Protein AF-A0A3B0K4G5-F1 (afdb_monomer_lite)

Secondary structure (DSSP, 8-state):
-----S----HHHHHHHHHHHHT----SGGGGGGSHHHHHHHHHHSTTSS-GGG--SSS-HHHHHHHHHHHHHHHHHTT------HHHHHTT-HHHHHHHHHHHHHHHHHHHHTSPPPPP-SSHHHHHHHHHHHHHH-S-TTS-TTGGGGGGS-PPPPPPPPP-PPP------------HHHHHHHHHHHHHHHHHHHHHHHHHHHHHHHHHHHHHHHHHHHHHHHHHHHHHHHHHHHHHHHHT--

InterPro domains:
  IPR001715 Calponin homology domain [PF00307] (12-108)
  IPR001715 Calponin homology domain [PS50021] (8-109)
  IPR027328 Microtubule-associated protein RP/EB [PTHR10623] (12-108)
  IPR036872 CH domain superfamily [G3DSA:1.10.418.10] (4-118)
  IPR036872 CH domain superfamily [SSF47576] (11-108)

Foldseek 3Di:
DPDPPQDDPDQVLLVLVLCVLQVHDDDALLLCLLLLSLLVLCCSLPPPLDDNVCQDNDDDLVSSVVSVVSNVSSCVVVVNPDDDPSVCSNVSPPVSSSVVSSVSVVSNLVSVVPDDDPPQPPDPVSVVVVVLCCLVVPPDPPPHSCVVSVVRDDDDDDDDDDDDDDDDDDDDDDDDDDDPPVVVVVVVVVVVVVVVCVVCVVVVVVSVVVSVVVVVVVVVVVVVVVVVVVVVVVVVVVVVVVVVVD

pLDDT: mean 70.87, std 22.46, range [28.17, 97.0]

Structure (mmCIF, N/CA/C/O backbone):
data_AF-A0A3B0K4G5-F1
#
_entry.id   AF-A0A3B0K4G5-F1
#
loop_
_atom_site.group_PDB
_atom_site.id
_atom_site.type_symbol
_atom_site.label_atom_id
_atom_site.label_alt_id
_atom_site.label_comp_id
_atom_site.label_asym_id
_atom_site.label_entity_id
_atom_site.label_seq_id
_atom_site.pdbx_PDB_ins_code
_atom_site.Cartn_x
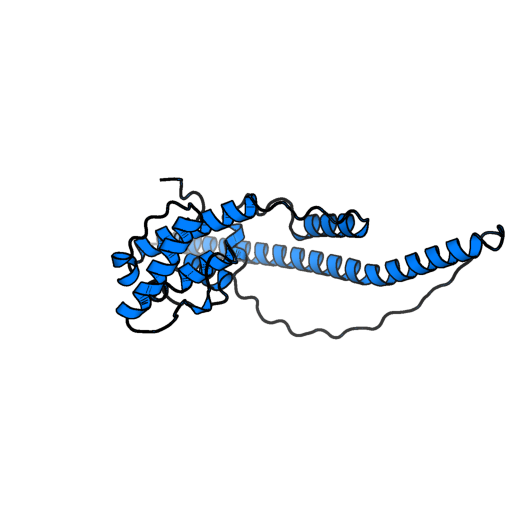_atom_site.Cartn_y
_atom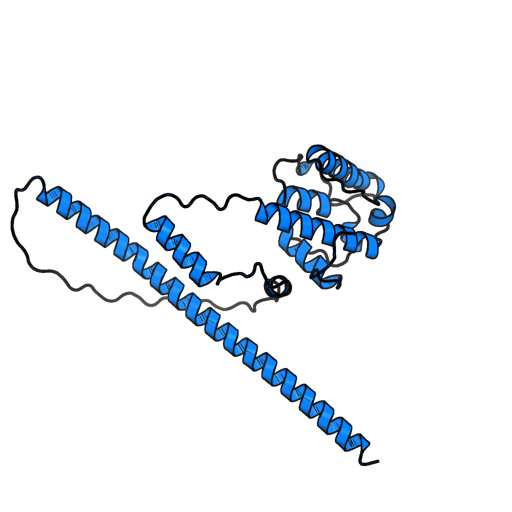_site.Cartn_z
_atom_site.occupancy
_atom_site.B_iso_or_equiv
_atom_site.auth_seq_id
_atom_site.auth_comp_id
_atom_site.auth_asym_id
_atom_site.auth_atom_id
_atom_site.pdbx_PDB_model_num
ATOM 1 N N . MET A 1 1 ? 2.472 22.006 -4.097 1.00 35.19 1 MET A N 1
ATOM 2 C CA . MET A 1 1 ? 2.378 20.577 -3.733 1.00 35.19 1 MET A CA 1
ATOM 3 C C . MET A 1 1 ? 2.088 20.516 -2.243 1.00 35.19 1 MET A C 1
ATOM 5 O O . MET A 1 1 ? 2.900 21.064 -1.504 1.00 35.19 1 MET A O 1
ATOM 9 N N . PRO A 1 2 ? 0.934 19.991 -1.795 1.00 37.16 2 PRO A N 1
ATOM 10 C CA . PRO A 1 2 ? 0.659 19.853 -0.364 1.00 37.16 2 PRO A CA 1
ATOM 11 C C . PRO A 1 2 ? 1.765 19.004 0.291 1.00 37.16 2 PRO A C 1
ATOM 13 O O . PRO A 1 2 ? 2.255 18.046 -0.303 1.00 37.16 2 PRO A O 1
ATOM 16 N N . GLY A 1 3 ? 2.262 19.480 1.434 1.00 39.50 3 GLY A N 1
ATOM 17 C CA . GLY A 1 3 ? 3.598 19.188 1.949 1.00 39.50 3 GLY A CA 1
ATOM 18 C C . GLY A 1 3 ? 3.812 17.764 2.458 1.00 39.50 3 GLY A C 1
ATOM 19 O O . GLY A 1 3 ? 3.041 17.237 3.248 1.00 39.50 3 GLY A O 1
ATOM 20 N N . THR A 1 4 ? 4.951 17.187 2.079 1.00 48.41 4 THR A N 1
ATOM 21 C CA . THR A 1 4 ? 5.467 15.872 2.494 1.00 48.41 4 THR A CA 1
ATOM 22 C C . THR A 1 4 ? 5.995 15.855 3.939 1.00 48.41 4 THR A C 1
ATOM 24 O O . THR A 1 4 ? 7.028 15.237 4.219 1.00 48.41 4 THR A O 1
ATOM 27 N N . HIS A 1 5 ? 5.389 16.604 4.860 1.00 49.31 5 HIS A N 1
ATOM 28 C CA . HIS A 1 5 ? 5.906 16.741 6.221 1.00 49.31 5 HIS A CA 1
ATOM 29 C C . HIS A 1 5 ? 5.541 15.503 7.050 1.00 49.31 5 HIS A C 1
ATOM 31 O O . HIS A 1 5 ? 4.509 15.460 7.703 1.00 49.31 5 HIS A O 1
ATOM 37 N N . GLY A 1 6 ? 6.399 14.480 6.996 1.00 65.19 6 GLY A N 1
ATOM 38 C CA . GLY A 1 6 ? 6.365 13.337 7.917 1.00 65.19 6 GLY A CA 1
ATOM 39 C C . GLY A 1 6 ? 6.435 11.960 7.260 1.00 65.19 6 GLY A C 1
ATOM 40 O O . GLY A 1 6 ? 6.820 11.001 7.926 1.00 65.19 6 GLY A O 1
ATOM 41 N N . HIS A 1 7 ? 6.133 11.840 5.963 1.00 73.88 7 HIS A N 1
ATOM 42 C CA . HIS A 1 7 ? 6.148 10.531 5.304 1.00 73.88 7 HIS A CA 1
ATOM 43 C C . HIS A 1 7 ? 7.566 9.994 5.093 1.00 73.88 7 HIS A C 1
ATOM 45 O O . HIS A 1 7 ? 8.476 10.745 4.717 1.00 73.88 7 HIS A O 1
ATOM 51 N N . PRO A 1 8 ? 7.779 8.679 5.279 1.00 76.12 8 PRO A N 1
ATOM 52 C CA . PRO A 1 8 ? 9.074 8.069 5.039 1.00 76.12 8 PRO A CA 1
ATOM 53 C C . PRO A 1 8 ? 9.467 8.216 3.565 1.00 76.12 8 PRO A C 1
ATOM 55 O O . PRO A 1 8 ? 8.683 7.954 2.656 1.00 76.12 8 PRO A O 1
ATOM 58 N N . LYS A 1 9 ? 10.718 8.615 3.317 1.00 83.75 9 LYS A N 1
ATOM 59 C CA . LYS A 1 9 ? 11.293 8.676 1.960 1.00 83.75 9 LYS A CA 1
ATOM 60 C C . LYS A 1 9 ? 11.973 7.369 1.552 1.00 83.75 9 LYS A C 1
ATOM 62 O O . LYS A 1 9 ? 12.257 7.161 0.379 1.00 83.75 9 LYS A O 1
ATOM 67 N N . ASN A 1 10 ? 12.262 6.492 2.516 1.00 86.94 10 ASN A N 1
ATOM 68 C CA . ASN A 1 10 ? 12.972 5.244 2.268 1.00 86.94 10 ASN A CA 1
ATOM 69 C C . ASN A 1 10 ? 12.044 4.224 1.572 1.00 86.94 10 ASN A C 1
ATOM 71 O O . ASN A 1 10 ? 11.056 3.806 2.186 1.00 86.94 10 ASN A O 1
ATOM 75 N N . PRO A 1 11 ? 12.383 3.742 0.357 1.00 88.00 11 PRO A N 1
ATOM 76 C CA . PRO A 1 11 ? 11.588 2.755 -0.376 1.00 88.00 11 PRO A CA 1
ATOM 77 C C . PRO A 1 11 ? 11.230 1.507 0.433 1.00 88.00 11 PRO A C 1
ATOM 79 O O . PRO A 1 11 ? 10.121 0.995 0.325 1.00 88.00 11 PRO A O 1
ATOM 82 N N . LYS A 1 12 ? 12.142 1.034 1.292 1.00 85.88 12 LYS A N 1
ATOM 83 C CA . LYS A 1 12 ? 11.908 -0.152 2.129 1.00 85.88 12 LYS A CA 1
ATOM 84 C C . LYS A 1 12 ? 10.820 0.086 3.175 1.00 85.88 12 LYS A C 1
ATOM 86 O O . LYS A 1 12 ? 10.033 -0.812 3.449 1.00 85.88 12 LYS A O 1
ATOM 91 N N . GLN A 1 13 ? 10.770 1.284 3.760 1.00 83.06 13 GLN A N 1
ATOM 92 C CA . GLN A 1 13 ? 9.735 1.647 4.734 1.00 83.06 13 GLN A CA 1
ATOM 93 C C . GLN A 1 13 ? 8.373 1.815 4.052 1.00 83.06 13 GLN A C 1
ATOM 95 O O . GLN A 1 13 ? 7.363 1.369 4.586 1.00 83.06 13 GLN A O 1
ATOM 100 N N . LEU A 1 14 ? 8.360 2.382 2.846 1.00 88.50 14 LEU A N 1
ATOM 101 C CA . LEU A 1 14 ? 7.151 2.535 2.038 1.00 88.50 14 LEU A CA 1
ATOM 102 C C . LEU A 1 14 ? 6.578 1.182 1.588 1.00 88.50 14 LEU A C 1
ATOM 104 O O . LEU A 1 14 ? 5.385 0.939 1.744 1.00 88.50 14 LEU A O 1
ATOM 108 N N . LEU A 1 15 ? 7.425 0.258 1.122 1.00 89.06 15 LEU A N 1
ATOM 109 C CA . LEU A 1 15 ? 7.009 -1.115 0.800 1.00 89.06 15 LEU A CA 1
ATOM 110 C C . LEU A 1 15 ? 6.438 -1.845 2.014 1.00 89.06 15 LEU A C 1
ATOM 112 O O . LEU A 1 15 ? 5.444 -2.554 1.900 1.00 89.06 15 LEU A O 1
ATOM 116 N N . LYS A 1 16 ? 7.041 -1.643 3.190 1.00 86.69 16 LYS A N 1
ATOM 117 C CA . LYS A 1 16 ? 6.550 -2.209 4.449 1.00 86.69 16 LYS A CA 1
ATOM 118 C C . LYS A 1 16 ? 5.119 -1.762 4.744 1.00 86.69 16 LYS A C 1
ATOM 120 O O . LYS A 1 16 ? 4.297 -2.594 5.107 1.00 86.69 16 LYS A O 1
ATOM 125 N N . TRP A 1 17 ? 4.821 -0.477 4.543 1.00 87.62 17 TRP A N 1
ATOM 126 C CA . TRP A 1 17 ? 3.470 0.057 4.709 1.00 87.62 17 TRP A CA 1
ATOM 127 C C . TRP A 1 17 ? 2.474 -0.589 3.737 1.00 87.62 17 TRP A C 1
ATOM 129 O O . TRP A 1 17 ? 1.421 -1.047 4.174 1.00 87.62 17 TRP A O 1
ATOM 139 N N . ILE A 1 18 ? 2.827 -0.716 2.451 1.00 90.00 18 ILE A N 1
ATOM 140 C CA . ILE A 1 18 ? 1.974 -1.404 1.464 1.00 90.00 18 ILE A CA 1
ATOM 141 C C . ILE A 1 18 ? 1.712 -2.851 1.886 1.00 90.00 18 ILE A C 1
ATOM 143 O O . ILE A 1 18 ? 0.564 -3.286 1.908 1.00 90.00 18 ILE A O 1
ATOM 147 N N . ASN A 1 19 ? 2.768 -3.582 2.246 1.00 86.94 19 ASN A N 1
ATOM 148 C CA . ASN A 1 19 ? 2.677 -4.989 2.625 1.00 86.94 19 ASN A CA 1
ATOM 149 C C . ASN A 1 19 ? 1.781 -5.220 3.835 1.00 86.94 19 ASN A C 1
ATOM 151 O O . ASN A 1 19 ? 1.065 -6.213 3.893 1.00 86.94 19 ASN A O 1
ATOM 155 N N . VAL A 1 20 ? 1.771 -4.285 4.777 1.00 84.06 20 VAL A N 1
ATOM 156 C CA . VAL A 1 20 ? 0.860 -4.337 5.919 1.00 84.06 20 VAL A CA 1
ATOM 157 C C . VAL A 1 20 ? -0.564 -4.057 5.474 1.00 84.06 20 VAL A C 1
ATOM 159 O O . VAL A 1 20 ? -1.461 -4.817 5.822 1.00 84.06 20 VAL A O 1
ATOM 162 N N . MET A 1 21 ? -0.774 -2.976 4.721 1.00 84.12 21 MET A N 1
ATOM 163 C CA . MET A 1 21 ? -2.108 -2.559 4.287 1.00 84.12 21 MET A CA 1
ATOM 164 C C . MET A 1 21 ? -2.805 -3.622 3.436 1.00 84.12 21 MET A C 1
ATOM 166 O O . MET A 1 21 ? -4.026 -3.740 3.490 1.00 84.12 21 MET A O 1
ATOM 170 N N . LEU A 1 22 ? -2.036 -4.375 2.648 1.00 83.81 22 LEU A N 1
ATOM 171 C CA . LEU A 1 22 ? -2.548 -5.369 1.707 1.00 83.81 22 LEU A CA 1
ATOM 172 C C . LEU A 1 22 ? -2.337 -6.819 2.148 1.00 83.81 22 LEU A C 1
ATOM 174 O O . LEU A 1 22 ? -2.743 -7.719 1.418 1.00 83.81 22 LEU A O 1
ATOM 178 N N . HIS A 1 23 ? -1.695 -7.055 3.295 1.00 83.25 23 HIS A N 1
ATOM 179 C CA . HIS A 1 23 ? -1.240 -8.386 3.715 1.00 83.25 23 HIS A CA 1
ATOM 180 C C . HIS A 1 23 ? -0.430 -9.114 2.619 1.00 83.25 23 HIS A C 1
ATOM 182 O O . HIS A 1 23 ? -0.648 -10.292 2.344 1.00 83.25 23 HIS A O 1
ATOM 188 N N . SER A 1 24 ? 0.499 -8.396 1.982 1.00 84.31 24 SER A N 1
ATOM 189 C CA . SER A 1 24 ? 1.323 -8.871 0.860 1.00 84.31 24 SER A CA 1
ATOM 190 C C . SER A 1 24 ? 2.815 -8.943 1.211 1.00 84.31 24 SER A C 1
ATOM 192 O O . SER A 1 24 ? 3.235 -8.534 2.294 1.00 84.31 24 SER A O 1
ATOM 194 N N . ASP A 1 25 ? 3.637 -9.440 0.283 1.00 88.75 25 ASP A N 1
ATOM 195 C CA . ASP A 1 25 ? 5.078 -9.653 0.460 1.00 88.75 25 ASP A CA 1
ATOM 196 C C . ASP A 1 25 ? 5.947 -9.024 -0.648 1.00 88.75 25 ASP A C 1
ATOM 198 O O . ASP A 1 25 ? 7.002 -9.557 -0.996 1.00 88.75 25 ASP A O 1
ATOM 202 N N . TYR A 1 26 ? 5.553 -7.850 -1.159 1.00 89.56 26 TYR A N 1
ATOM 203 C CA . TYR A 1 26 ? 6.323 -7.111 -2.161 1.00 89.56 26 TYR A CA 1
ATOM 204 C C . TYR A 1 26 ? 7.746 -6.827 -1.675 1.00 89.56 26 TYR A C 1
ATOM 206 O O . TYR A 1 26 ? 7.948 -6.276 -0.584 1.00 89.56 26 TYR A O 1
ATOM 214 N N . ARG A 1 27 ? 8.741 -7.175 -2.491 1.00 91.69 27 ARG A N 1
ATOM 215 C CA . ARG A 1 27 ? 10.166 -7.063 -2.131 1.00 91.69 27 ARG A CA 1
ATOM 216 C C . ARG A 1 27 ? 10.822 -5.832 -2.734 1.00 91.69 27 ARG A C 1
ATOM 218 O O . ARG A 1 27 ? 11.826 -5.349 -2.206 1.00 91.69 27 ARG A O 1
ATOM 225 N N . SER A 1 28 ? 10.255 -5.308 -3.814 1.00 92.56 28 SER A N 1
ATOM 226 C CA . SER A 1 28 ? 10.817 -4.197 -4.571 1.00 92.56 28 SER A CA 1
ATOM 227 C C . SER A 1 28 ? 9.733 -3.277 -5.145 1.00 92.56 28 SER A C 1
ATOM 229 O O . SER A 1 28 ? 8.604 -3.691 -5.390 1.00 92.56 28 SER A O 1
ATOM 231 N N . MET A 1 29 ? 10.073 -2.001 -5.372 1.00 92.25 29 MET A N 1
ATOM 232 C CA . MET A 1 29 ? 9.139 -1.026 -5.959 1.00 92.25 29 MET A CA 1
ATOM 233 C C . MET A 1 29 ? 8.636 -1.424 -7.359 1.00 92.25 29 MET A C 1
ATOM 235 O O . MET A 1 29 ? 7.447 -1.236 -7.619 1.00 92.25 29 MET A O 1
ATOM 239 N N . PRO A 1 30 ? 9.466 -2.002 -8.256 1.00 91.38 30 PRO A N 1
ATOM 240 C CA . PRO A 1 30 ? 9.005 -2.435 -9.573 1.00 91.38 30 PRO A CA 1
ATOM 241 C C . PRO A 1 30 ? 7.895 -3.492 -9.548 1.00 91.38 30 PRO A C 1
ATOM 243 O O . PRO A 1 30 ? 7.119 -3.556 -10.497 1.00 91.38 30 PRO A O 1
ATOM 246 N N . GLU A 1 31 ? 7.743 -4.278 -8.477 1.00 92.00 31 GLU A N 1
ATOM 247 C CA . GLU A 1 31 ? 6.636 -5.245 -8.351 1.00 92.00 31 GLU A CA 1
ATOM 248 C C . GLU A 1 31 ? 5.256 -4.562 -8.295 1.00 92.00 31 GLU A C 1
ATOM 250 O O . GLU A 1 31 ? 4.239 -5.163 -8.634 1.00 92.00 31 GLU A O 1
ATOM 255 N N . LEU A 1 32 ? 5.212 -3.270 -7.957 1.00 94.75 32 LEU A N 1
ATOM 256 C CA . LEU A 1 32 ? 3.988 -2.465 -7.921 1.00 94.75 32 LEU A CA 1
ATOM 257 C C . LEU A 1 32 ? 3.584 -1.915 -9.307 1.00 94.75 32 LEU A C 1
ATOM 259 O O . LEU A 1 32 ? 2.525 -1.291 -9.449 1.00 94.75 32 LEU A O 1
ATOM 263 N N . SER A 1 33 ? 4.403 -2.143 -10.342 1.00 94.56 33 SER A N 1
ATOM 264 C CA . SER A 1 33 ? 4.189 -1.656 -11.719 1.00 94.56 33 SER A CA 1
ATOM 265 C C . SER A 1 33 ? 2.978 -2.280 -12.426 1.00 94.56 33 SER A C 1
ATOM 267 O O . SER A 1 33 ? 2.499 -1.755 -13.431 1.00 94.56 33 SER A O 1
ATOM 269 N N . GLY A 1 34 ? 2.455 -3.395 -11.904 1.00 93.56 34 GLY A N 1
ATOM 270 C CA . GLY A 1 34 ? 1.304 -4.100 -12.470 1.00 93.56 34 GLY A CA 1
ATOM 271 C C . GLY A 1 34 ? -0.052 -3.453 -12.176 1.00 93.56 34 GLY A C 1
ATOM 272 O O . GLY A 1 34 ? -1.066 -3.874 -12.724 1.00 93.56 34 GLY A O 1
ATOM 273 N N . GLY A 1 35 ? -0.121 -2.447 -11.303 1.00 95.25 35 GLY A N 1
ATOM 274 C CA . GLY A 1 35 ? -1.364 -1.721 -11.025 1.00 95.25 35 GLY A CA 1
ATOM 275 C C . GLY A 1 35 ? -2.314 -2.367 -10.005 1.00 95.25 35 GLY A C 1
ATOM 276 O O . GLY A 1 35 ? -3.196 -1.686 -9.478 1.00 95.25 35 GLY A O 1
ATOM 277 N N . ALA A 1 36 ? -2.140 -3.656 -9.701 1.00 95.88 36 ALA A N 1
ATOM 278 C CA . ALA A 1 36 ? -3.034 -4.411 -8.822 1.00 95.88 36 ALA A CA 1
ATOM 279 C C . ALA A 1 36 ? -3.004 -3.910 -7.369 1.00 95.88 36 ALA A C 1
ATOM 281 O O . ALA A 1 36 ? -4.057 -3.686 -6.770 1.00 95.88 36 ALA A O 1
ATOM 282 N N . ALA A 1 37 ? -1.803 -3.654 -6.836 1.00 96.00 37 ALA A N 1
ATOM 283 C CA . ALA A 1 37 ? -1.605 -3.123 -5.487 1.00 96.00 37 ALA A CA 1
ATOM 284 C C . ALA A 1 37 ? -2.372 -1.807 -5.269 1.00 96.00 37 ALA A C 1
ATOM 286 O O . ALA A 1 37 ? -3.058 -1.647 -4.265 1.00 96.00 37 ALA A O 1
ATOM 287 N N . TRP A 1 38 ? -2.333 -0.896 -6.247 1.00 97.00 38 TRP A N 1
ATOM 288 C CA . TRP A 1 38 ? -3.022 0.397 -6.169 1.00 97.00 38 TRP A CA 1
ATOM 289 C C . TRP A 1 38 ? -4.541 0.252 -6.163 1.00 97.00 38 TRP A C 1
ATOM 291 O O . TRP A 1 38 ? -5.224 0.959 -5.425 1.00 97.00 38 TRP A O 1
ATOM 301 N N . CYS A 1 39 ? -5.078 -0.683 -6.953 1.00 96.06 39 CYS A N 1
ATOM 302 C CA . CYS A 1 39 ? -6.506 -0.987 -6.924 1.00 96.06 39 CYS A CA 1
ATOM 303 C C . CYS A 1 39 ? -6.904 -1.478 -5.528 1.00 96.06 39 CYS A C 1
ATOM 305 O O . CYS A 1 39 ? -7.823 -0.931 -4.923 1.00 96.06 39 CYS A O 1
ATOM 307 N N . ARG A 1 40 ? -6.182 -2.460 -4.978 1.00 93.88 40 ARG A N 1
ATOM 308 C CA . ARG A 1 40 ? -6.483 -2.992 -3.643 1.00 93.88 40 ARG A CA 1
ATOM 309 C C . ARG A 1 40 ? -6.343 -1.943 -2.548 1.00 93.88 40 ARG A C 1
ATOM 311 O O . ARG A 1 40 ? -7.229 -1.862 -1.710 1.00 93.88 40 ARG A O 1
ATOM 318 N N . LEU A 1 41 ? -5.317 -1.090 -2.601 1.00 94.50 41 LEU A N 1
ATOM 319 C CA . LEU A 1 41 ? -5.173 0.029 -1.665 1.00 94.50 41 LEU A CA 1
ATOM 320 C C . LEU A 1 41 ? -6.392 0.948 -1.720 1.00 94.50 41 LEU A C 1
ATOM 322 O O . LEU A 1 41 ? -6.960 1.271 -0.679 1.00 94.50 41 LEU A O 1
ATOM 326 N N . LEU A 1 42 ? -6.845 1.313 -2.924 1.00 94.44 42 LEU A N 1
ATOM 327 C CA . LEU A 1 42 ? -8.049 2.123 -3.067 1.00 94.44 42 LEU A CA 1
ATOM 328 C C . LEU A 1 42 ? -9.283 1.413 -2.497 1.00 94.44 42 LEU A C 1
ATOM 330 O O . LEU A 1 42 ? -10.090 2.062 -1.845 1.00 94.44 42 LEU A O 1
ATOM 334 N N . HIS A 1 43 ? -9.417 0.100 -2.695 1.00 91.88 43 HIS A N 1
ATOM 335 C CA . HIS A 1 43 ? -10.511 -0.684 -2.119 1.00 91.88 43 HIS A CA 1
ATOM 336 C C . HIS A 1 43 ? -10.450 -0.748 -0.581 1.00 91.88 43 HIS A C 1
ATOM 338 O O . HIS A 1 43 ? -11.482 -0.623 0.072 1.00 91.88 43 HIS A O 1
ATOM 344 N N . CYS A 1 44 ? -9.259 -0.874 0.012 1.00 87.50 44 CYS A N 1
ATOM 345 C CA . CYS A 1 44 ? -9.072 -0.838 1.466 1.00 87.50 44 CYS A CA 1
ATOM 346 C C . CYS A 1 44 ? -9.478 0.517 2.070 1.00 87.50 44 CYS A C 1
ATOM 348 O O . CYS A 1 44 ? -10.024 0.565 3.172 1.00 87.50 44 CYS A O 1
ATOM 350 N N . ILE A 1 45 ? -9.216 1.621 1.362 1.00 88.69 45 ILE A N 1
ATOM 351 C CA . ILE A 1 45 ? -9.561 2.976 1.820 1.00 88.69 45 ILE A CA 1
ATOM 352 C C . ILE A 1 45 ? -11.044 3.291 1.542 1.00 88.69 45 ILE A C 1
ATOM 354 O O . ILE A 1 45 ? -11.745 3.839 2.396 1.00 88.69 45 ILE A O 1
ATOM 358 N N . HIS A 1 46 ? -11.533 2.912 0.361 1.00 88.44 46 HIS A N 1
ATOM 359 C CA . HIS A 1 46 ? -12.895 3.119 -0.125 1.00 88.44 46 HIS A CA 1
ATOM 360 C C . HIS A 1 46 ? -13.511 1.778 -0.566 1.00 88.44 46 HIS A C 1
ATOM 362 O O . HIS A 1 46 ? -13.492 1.444 -1.762 1.00 88.44 46 HIS A O 1
ATOM 368 N N . PRO A 1 47 ? -14.078 1.002 0.377 1.00 87.75 47 PRO A N 1
ATOM 369 C CA . PRO A 1 47 ? -14.734 -0.258 0.043 1.00 87.75 47 PRO A CA 1
ATOM 370 C C . PRO A 1 47 ? -15.915 -0.021 -0.908 1.00 87.75 47 PRO A C 1
ATOM 372 O O . PRO A 1 47 ? -16.479 1.071 -0.963 1.00 87.75 47 PRO A O 1
ATOM 375 N N . ASN A 1 48 ? -16.285 -1.051 -1.671 1.00 84.00 48 ASN A N 1
ATOM 376 C CA . ASN A 1 48 ? -17.405 -1.045 -2.630 1.00 84.00 48 ASN A CA 1
ATOM 377 C C . ASN A 1 48 ? -17.267 -0.081 -3.829 1.00 84.00 48 ASN A C 1
ATOM 379 O O . ASN A 1 48 ? -18.232 0.157 -4.554 1.00 84.00 48 ASN A O 1
ATOM 383 N N . THR A 1 49 ? -16.067 0.444 -4.102 1.00 84.94 49 THR A N 1
ATOM 384 C CA . THR A 1 49 ? -15.859 1.361 -5.239 1.00 84.94 49 THR A CA 1
ATOM 385 C C . THR A 1 49 ? -15.887 0.646 -6.600 1.00 84.94 49 THR A C 1
ATOM 387 O O . THR A 1 49 ? -16.374 1.194 -7.588 1.00 84.94 49 THR A O 1
ATOM 390 N N . PHE A 1 50 ? -15.378 -0.581 -6.693 1.00 90.19 50 PHE A N 1
ATOM 391 C CA . PHE A 1 50 ? -15.328 -1.377 -7.927 1.00 90.19 50 PHE A CA 1
ATOM 392 C C . PHE A 1 50 ? -15.252 -2.876 -7.590 1.00 90.19 50 PHE A C 1
ATOM 394 O O . PHE A 1 50 ? -14.949 -3.230 -6.450 1.00 90.19 50 PHE A O 1
ATOM 401 N N . ASN A 1 51 ? -15.498 -3.753 -8.574 1.00 89.81 51 ASN A N 1
ATOM 402 C CA . ASN A 1 51 ? -15.335 -5.198 -8.385 1.00 89.81 51 ASN A CA 1
ATOM 403 C C . ASN A 1 51 ? -13.840 -5.569 -8.331 1.00 89.81 51 ASN A C 1
ATOM 405 O O . ASN A 1 51 ? -13.139 -5.484 -9.345 1.00 89.81 51 ASN A O 1
ATOM 409 N N . VAL A 1 52 ? -13.366 -5.996 -7.159 1.00 87.88 52 VAL A N 1
ATOM 410 C CA . VAL A 1 52 ? -11.967 -6.379 -6.907 1.00 87.88 52 VAL A CA 1
ATOM 411 C C . VAL A 1 52 ? -11.538 -7.586 -7.740 1.00 87.88 52 VAL A C 1
ATOM 413 O O . VAL A 1 52 ? -10.390 -7.638 -8.167 1.00 87.88 52 VAL A O 1
ATOM 416 N N . GLU A 1 53 ? -12.455 -8.494 -8.074 1.00 88.75 53 GLU A N 1
ATOM 417 C CA . GLU A 1 53 ? -12.177 -9.683 -8.896 1.00 88.75 53 GLU A CA 1
ATOM 418 C C . GLU A 1 53 ? -11.754 -9.328 -10.329 1.00 88.75 53 GLU A C 1
ATOM 420 O O . GLU A 1 53 ? -11.132 -10.121 -11.032 1.00 88.75 53 GLU A O 1
ATOM 425 N N . SER A 1 54 ? -12.067 -8.109 -10.782 1.00 89.69 54 SER A N 1
ATOM 426 C CA . SER A 1 54 ? -11.657 -7.630 -12.104 1.00 89.69 54 SER A CA 1
ATOM 427 C C . SER A 1 54 ? -10.177 -7.224 -12.186 1.00 89.69 54 SER A C 1
ATOM 429 O O . SER A 1 54 ? -9.679 -6.974 -13.291 1.00 89.69 54 SER A O 1
ATOM 431 N N . VAL A 1 55 ? -9.483 -7.158 -11.043 1.00 94.06 55 VAL A N 1
ATOM 432 C CA . VAL A 1 55 ? -8.062 -6.810 -10.918 1.00 94.06 55 VAL A CA 1
ATOM 433 C C . VAL A 1 55 ? -7.202 -8.056 -11.125 1.00 94.06 55 VAL A C 1
ATOM 435 O O . VAL A 1 55 ? -7.474 -9.108 -10.558 1.00 94.06 55 VAL A O 1
ATOM 438 N N . ARG A 1 56 ? -6.138 -7.939 -11.926 1.00 92.75 56 ARG A N 1
ATOM 439 C CA . ARG A 1 56 ? -5.225 -9.057 -12.227 1.00 92.75 56 ARG A CA 1
ATOM 440 C C . ARG A 1 56 ? -3.858 -8.856 -11.589 1.00 92.75 56 ARG A C 1
ATOM 442 O O . ARG A 1 56 ? -3.253 -7.812 -11.803 1.00 92.75 56 ARG A O 1
ATOM 449 N N . ASP A 1 57 ? -3.346 -9.866 -10.894 1.00 87.19 57 ASP A N 1
ATOM 450 C CA . ASP A 1 57 ? -2.017 -9.818 -10.262 1.00 87.19 57 ASP A CA 1
ATOM 451 C C . ASP A 1 57 ? -0.863 -10.055 -11.221 1.00 87.19 57 ASP A C 1
ATOM 453 O O . ASP A 1 57 ? 0.157 -9.376 -11.156 1.00 87.19 57 ASP A O 1
ATOM 457 N N . ALA A 1 58 ? -1.034 -11.022 -12.116 1.00 88.06 58 ALA A N 1
ATOM 458 C CA . ALA A 1 58 ? 0.015 -11.487 -13.000 1.00 88.06 58 ALA A CA 1
ATOM 459 C C . ALA A 1 58 ? -0.461 -11.497 -14.452 1.00 88.06 58 ALA A C 1
ATOM 461 O O . ALA A 1 58 ? -1.633 -11.734 -14.762 1.00 88.06 58 ALA A O 1
ATOM 462 N N . GLY A 1 59 ? 0.474 -11.233 -15.357 1.00 88.94 59 GLY A N 1
ATOM 463 C CA . GLY A 1 59 ? 0.253 -11.281 -16.792 1.00 88.94 59 GLY A CA 1
ATOM 464 C C . GLY A 1 59 ? 1.177 -10.335 -17.555 1.00 88.94 59 GLY A C 1
ATOM 465 O O . GLY A 1 59 ? 1.930 -9.574 -16.950 1.00 88.94 59 GLY A O 1
ATOM 466 N N . PRO A 1 60 ? 1.111 -10.349 -18.896 1.00 87.62 60 PRO A N 1
ATOM 467 C CA . PRO A 1 60 ? 1.874 -9.429 -19.726 1.00 87.62 60 PRO A CA 1
ATOM 468 C C . PRO A 1 60 ? 1.527 -7.961 -19.417 1.00 87.62 60 PRO A C 1
ATOM 470 O O . PRO A 1 60 ? 0.352 -7.668 -19.160 1.00 87.62 60 PRO A O 1
ATOM 473 N N . PRO A 1 61 ? 2.478 -7.015 -19.539 1.00 85.75 61 PRO A N 1
ATOM 474 C CA . PRO A 1 61 ? 2.250 -5.594 -19.245 1.00 85.75 61 PRO A CA 1
ATOM 475 C C . PRO A 1 61 ? 1.027 -4.991 -19.954 1.00 85.75 61 PRO A C 1
ATOM 477 O O . PRO A 1 61 ? 0.281 -4.207 -19.365 1.00 85.75 61 PRO A O 1
ATOM 480 N N . ALA A 1 62 ? 0.761 -5.416 -21.195 1.00 85.69 62 ALA A N 1
ATOM 481 C CA . ALA A 1 62 ? -0.412 -5.001 -21.962 1.00 85.69 62 ALA A CA 1
ATOM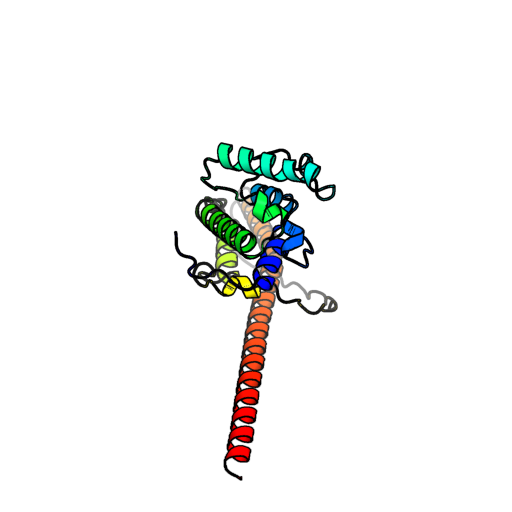 482 C C . ALA A 1 62 ? -1.740 -5.387 -21.284 1.00 85.69 62 ALA A C 1
ATOM 484 O O . ALA A 1 62 ? -2.684 -4.599 -21.281 1.00 85.69 62 ALA A O 1
ATOM 485 N N . LYS A 1 63 ? -1.809 -6.572 -20.657 1.00 88.31 63 LYS A N 1
ATOM 486 C CA . LYS A 1 63 ? -2.995 -7.027 -19.914 1.00 88.31 63 LYS A CA 1
ATOM 487 C C . LYS A 1 63 ? -3.106 -6.342 -18.550 1.00 88.31 63 LYS A C 1
ATOM 489 O O . LYS A 1 63 ? -4.215 -6.028 -18.125 1.00 88.31 63 LYS A O 1
ATOM 494 N N . LEU A 1 64 ? -1.977 -6.073 -17.892 1.00 92.44 64 LEU A N 1
ATOM 495 C CA . LEU A 1 64 ? -1.937 -5.388 -16.594 1.00 92.44 64 LEU A CA 1
ATOM 496 C C . LEU A 1 64 ? -2.306 -3.901 -16.690 1.00 92.44 64 LEU A C 1
ATOM 498 O O . LEU A 1 64 ? -2.809 -3.332 -15.723 1.00 92.44 64 LEU A O 1
ATOM 502 N N . ARG A 1 65 ? -2.172 -3.278 -17.872 1.00 93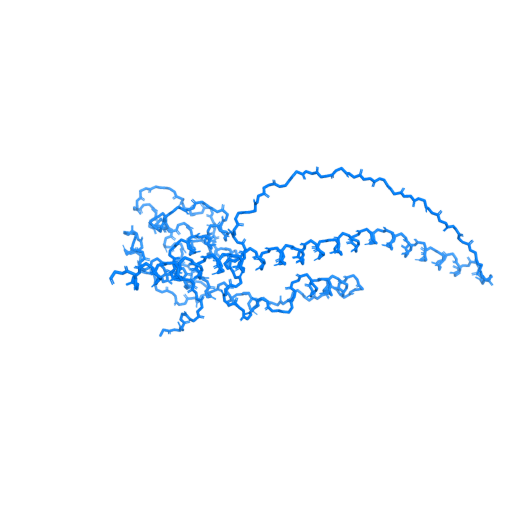.38 65 ARG A N 1
ATOM 503 C CA . ARG A 1 65 ? -2.634 -1.900 -18.126 1.00 93.38 65 ARG A CA 1
ATOM 504 C C . ARG A 1 65 ? -4.093 -1.675 -17.712 1.00 93.38 65 ARG A C 1
ATOM 506 O O . ARG A 1 65 ? -4.408 -0.623 -17.161 1.00 93.38 65 ARG A O 1
ATOM 513 N N . ARG A 1 66 ? -4.948 -2.691 -17.872 1.00 95.31 66 ARG A N 1
ATOM 514 C CA . ARG A 1 66 ? -6.362 -2.657 -17.465 1.00 95.31 66 ARG A CA 1
ATOM 515 C C . ARG A 1 66 ? -6.554 -2.318 -15.981 1.00 95.31 66 ARG A C 1
ATOM 517 O O . ARG A 1 66 ? -7.550 -1.684 -15.640 1.00 95.31 66 ARG A O 1
ATOM 524 N N . ASN A 1 67 ? -5.621 -2.694 -15.103 1.00 96.75 67 ASN A N 1
ATOM 525 C CA . ASN A 1 67 ? -5.695 -2.345 -13.681 1.00 96.75 67 ASN A CA 1
ATOM 526 C C . ASN A 1 67 ? -5.647 -0.821 -13.481 1.00 96.75 67 ASN A C 1
ATOM 528 O O . ASN A 1 67 ? -6.419 -0.273 -12.699 1.00 96.75 67 ASN A O 1
ATOM 532 N N . TYR A 1 68 ? -4.817 -0.108 -14.248 1.00 96.88 68 TYR A N 1
ATOM 533 C CA . TYR A 1 68 ? -4.764 1.355 -14.198 1.00 96.88 68 TYR A CA 1
ATOM 534 C C . TYR A 1 68 ? -6.046 2.011 -14.729 1.00 96.88 68 TYR A C 1
ATOM 536 O O . TYR A 1 68 ? -6.460 3.044 -14.201 1.00 96.88 68 TYR A O 1
ATOM 544 N N . ASP A 1 69 ? -6.721 1.401 -15.707 1.00 95.75 69 ASP A N 1
ATOM 545 C CA . ASP A 1 69 ? -8.016 1.886 -16.205 1.00 95.75 69 ASP A CA 1
ATOM 546 C C . ASP A 1 69 ? -9.145 1.676 -15.184 1.00 95.75 69 ASP A C 1
ATOM 548 O O . ASP A 1 69 ? -10.052 2.506 -15.062 1.00 95.75 69 ASP A O 1
ATOM 552 N N . ILE A 1 70 ? -9.110 0.570 -14.433 1.00 96.06 70 ILE A N 1
ATOM 553 C CA . ILE A 1 70 ? -10.009 0.338 -13.292 1.00 96.06 70 ILE A CA 1
ATOM 554 C C . ILE A 1 70 ? -9.762 1.408 -12.226 1.00 96.06 70 ILE A C 1
ATOM 556 O O . ILE A 1 70 ? -10.705 2.089 -11.819 1.00 96.06 70 ILE A O 1
ATOM 560 N N . LEU A 1 71 ? -8.499 1.616 -11.843 1.00 96.81 71 LEU A N 1
ATOM 561 C CA . LEU A 1 71 ? -8.113 2.599 -10.836 1.00 96.81 71 LEU A CA 1
ATOM 562 C C . LEU A 1 71 ? -8.539 4.022 -11.222 1.00 96.81 71 LEU A C 1
ATOM 564 O O . LEU A 1 71 ? -9.166 4.712 -10.425 1.00 96.81 71 LEU A O 1
ATOM 568 N N . ARG A 1 72 ? -8.266 4.455 -12.460 1.00 96.38 72 ARG A N 1
ATOM 569 C CA . ARG A 1 72 ? -8.637 5.793 -12.949 1.00 96.38 72 ARG A CA 1
ATOM 570 C C . ARG A 1 72 ? -10.152 6.012 -12.914 1.00 96.38 72 ARG A C 1
ATOM 572 O O . ARG A 1 72 ? -10.607 7.070 -12.486 1.00 96.38 72 ARG A O 1
ATOM 579 N N . ARG A 1 73 ? -10.944 5.017 -13.332 1.00 95.75 73 ARG A N 1
ATOM 580 C CA . ARG A 1 73 ? -12.415 5.094 -13.265 1.00 95.75 73 ARG A CA 1
ATOM 581 C C . ARG A 1 73 ? -12.919 5.152 -11.826 1.00 95.75 73 ARG A C 1
ATOM 583 O O . ARG A 1 73 ? -13.836 5.919 -11.547 1.00 95.75 73 ARG A O 1
ATOM 590 N N . ALA A 1 74 ? -12.320 4.375 -10.927 1.00 95.56 74 ALA A N 1
ATOM 591 C CA . ALA A 1 74 ? -12.656 4.385 -9.508 1.00 95.56 74 ALA A CA 1
ATOM 592 C C . ALA A 1 74 ? -12.357 5.751 -8.863 1.00 95.56 74 ALA A C 1
ATOM 594 O O . ALA A 1 74 ? -13.238 6.329 -8.235 1.00 95.56 74 ALA A O 1
ATOM 595 N N . LEU A 1 75 ? -11.170 6.316 -9.105 1.00 94.75 75 LEU A N 1
ATOM 596 C CA . LEU A 1 75 ? -10.789 7.651 -8.625 1.00 94.75 75 LEU A CA 1
ATOM 597 C C . LEU A 1 75 ? -11.729 8.741 -9.154 1.00 94.75 75 LEU A C 1
ATOM 599 O O . LEU A 1 75 ? -12.197 9.570 -8.379 1.00 94.75 75 LEU A O 1
ATOM 603 N N . LYS A 1 76 ? -12.084 8.691 -10.448 1.00 94.94 76 LYS A N 1
ATOM 604 C CA . LYS A 1 76 ? -13.042 9.630 -11.053 1.00 94.94 76 LYS A CA 1
ATOM 605 C C . LYS A 1 76 ? -14.422 9.547 -10.395 1.00 94.94 76 LYS A C 1
ATOM 607 O O . LYS A 1 76 ? -15.015 10.580 -10.115 1.00 94.94 76 LYS A O 1
ATOM 612 N N . ARG A 1 77 ? -14.929 8.336 -10.129 1.00 93.81 77 ARG A N 1
ATOM 613 C CA . ARG A 1 77 ? -16.218 8.131 -9.439 1.00 93.81 77 ARG A CA 1
ATOM 614 C C . ARG A 1 77 ? -16.218 8.672 -8.012 1.00 93.81 77 ARG A C 1
ATOM 616 O O . ARG A 1 77 ? -17.253 9.130 -7.552 1.00 93.81 77 ARG A O 1
ATOM 623 N N . LEU A 1 78 ? -15.074 8.615 -7.335 1.00 92.56 78 LEU A N 1
ATOM 624 C CA . LEU A 1 78 ? -14.896 9.153 -5.986 1.00 92.56 78 LEU A CA 1
ATOM 625 C C . LEU A 1 78 ? -14.605 10.664 -5.968 1.00 92.56 78 LEU A C 1
ATOM 627 O O . LEU A 1 78 ? -14.471 11.231 -4.889 1.00 92.56 78 LEU A O 1
ATOM 631 N N . GLY A 1 79 ? -14.472 11.312 -7.131 1.00 93.00 79 GLY A N 1
ATOM 632 C CA . GLY A 1 79 ? -14.102 12.726 -7.216 1.00 93.00 79 GLY A CA 1
ATOM 633 C C . GLY A 1 79 ? -12.677 13.020 -6.733 1.00 93.00 79 GLY A C 1
ATOM 634 O O . GLY A 1 79 ? -12.393 14.147 -6.344 1.00 93.00 79 GLY A O 1
ATOM 635 N N . ILE A 1 80 ? -11.782 12.025 -6.738 1.00 93.25 80 ILE A N 1
ATOM 636 C CA . ILE A 1 80 ? -10.398 12.170 -6.272 1.00 93.25 80 ILE A CA 1
ATOM 637 C C . ILE A 1 80 ? -9.525 12.668 -7.440 1.00 93.25 80 ILE A C 1
ATOM 639 O O . ILE A 1 80 ? -9.335 11.921 -8.409 1.00 93.25 80 ILE A O 1
ATOM 643 N N . PRO A 1 81 ? -8.965 13.893 -7.378 1.00 89.19 81 PRO A N 1
ATOM 644 C CA . PRO A 1 81 ? -8.197 14.484 -8.471 1.00 89.19 81 PRO A CA 1
ATOM 645 C C . PRO A 1 81 ? -6.750 13.965 -8.467 1.00 89.19 81 PRO A C 1
ATOM 647 O O . PRO A 1 81 ? -5.821 14.668 -8.081 1.00 89.19 81 PRO A O 1
ATOM 650 N N . LEU A 1 82 ? -6.557 12.710 -8.881 1.00 92.38 82 LEU A N 1
ATOM 651 C CA . LEU A 1 82 ? -5.234 12.101 -9.033 1.00 92.38 82 LEU A CA 1
ATOM 652 C C . LEU A 1 82 ? -4.899 11.860 -10.507 1.00 92.38 82 LEU A C 1
ATOM 654 O O . LEU A 1 82 ? -5.554 11.068 -11.191 1.00 92.38 82 LEU A O 1
ATOM 658 N N . GLU A 1 83 ? -3.814 12.474 -10.973 1.00 91.62 83 GLU A N 1
ATOM 659 C CA . GLU A 1 83 ? -3.270 12.226 -12.304 1.00 91.62 83 GLU A CA 1
ATOM 660 C C . GLU A 1 83 ? -2.223 11.102 -12.279 1.00 91.62 83 GLU A C 1
ATOM 662 O O . GLU A 1 83 ? -1.110 11.244 -11.773 1.00 91.62 83 GLU A O 1
ATOM 667 N N . LEU A 1 84 ? -2.579 9.948 -12.846 1.00 92.75 84 LEU A N 1
ATOM 668 C CA . LEU A 1 84 ? -1.693 8.784 -12.895 1.00 92.75 84 LEU A CA 1
ATOM 669 C C . LEU A 1 84 ? -0.720 8.863 -14.080 1.00 92.75 84 LEU A C 1
ATOM 671 O O . LEU A 1 84 ? -1.137 8.734 -15.236 1.00 92.75 84 LEU A O 1
ATOM 675 N N . ARG A 1 85 ? 0.587 8.927 -13.792 1.00 95.38 85 ARG A N 1
ATOM 676 C CA . ARG A 1 85 ? 1.676 8.782 -14.781 1.00 95.38 85 ARG A CA 1
ATOM 677 C C . ARG A 1 85 ? 1.905 7.307 -15.158 1.00 95.38 85 ARG A C 1
ATOM 679 O O . ARG A 1 85 ? 2.966 6.735 -14.911 1.00 95.38 85 ARG A O 1
ATOM 686 N N . VAL A 1 86 ? 0.889 6.677 -15.759 1.00 94.88 86 VAL A N 1
ATOM 687 C CA . VAL A 1 86 ? 0.827 5.218 -16.016 1.00 94.88 86 VAL A CA 1
ATOM 688 C C . VAL A 1 86 ? 2.063 4.688 -16.748 1.00 94.88 86 VAL A C 1
ATOM 690 O O . VAL A 1 86 ? 2.621 3.679 -16.335 1.00 94.88 86 VAL A O 1
ATOM 693 N N . GLN A 1 87 ? 2.540 5.387 -17.780 1.00 94.06 87 GLN A N 1
ATOM 694 C CA . GLN A 1 87 ? 3.707 4.956 -18.562 1.00 94.06 87 GLN A CA 1
ATOM 695 C C . GLN A 1 87 ? 4.984 4.847 -17.714 1.00 94.06 87 GLN A C 1
ATOM 697 O O . GLN A 1 87 ? 5.793 3.947 -17.914 1.00 94.06 87 GLN A O 1
ATOM 702 N N . GLN A 1 88 ? 5.172 5.753 -16.752 1.00 94.69 88 GLN A N 1
ATOM 703 C CA . GLN A 1 88 ? 6.338 5.732 -15.866 1.00 94.69 88 GLN A CA 1
ATOM 704 C C . GLN A 1 88 ? 6.188 4.669 -14.772 1.00 94.69 88 GLN A C 1
ATOM 706 O O . GLN A 1 88 ? 7.163 3.999 -14.438 1.00 94.69 88 GLN A O 1
ATOM 711 N N . LEU A 1 89 ? 4.969 4.463 -14.267 1.00 94.88 89 LEU A N 1
ATOM 712 C CA . LEU A 1 89 ? 4.664 3.407 -13.298 1.00 94.88 89 LEU A CA 1
ATOM 713 C C . LEU A 1 89 ? 4.865 2.008 -13.896 1.00 94.88 89 LEU A C 1
ATOM 715 O O . LEU A 1 89 ? 5.490 1.161 -13.267 1.00 94.88 89 LEU A O 1
ATOM 719 N N . GLN A 1 90 ? 4.418 1.784 -15.134 1.00 93.31 90 GLN A N 1
ATOM 720 C CA . GLN A 1 90 ? 4.606 0.512 -15.842 1.00 93.31 90 GLN A CA 1
ATOM 721 C C . GLN A 1 90 ? 6.079 0.201 -16.125 1.00 93.31 90 GLN A C 1
ATOM 723 O O . GLN A 1 90 ? 6.469 -0.961 -16.139 1.00 93.31 90 GLN A O 1
ATOM 728 N N . LYS A 1 91 ? 6.911 1.233 -16.309 1.00 92.94 91 LYS A N 1
ATOM 729 C CA . LYS A 1 91 ? 8.371 1.093 -16.423 1.00 92.94 91 LYS A CA 1
ATOM 730 C C . LYS A 1 91 ? 9.064 0.860 -15.072 1.00 92.94 91 LYS A C 1
ATOM 732 O O . LYS A 1 91 ? 10.285 0.765 -15.037 1.00 92.94 91 LYS A O 1
ATOM 737 N N . GLY A 1 92 ? 8.318 0.810 -13.965 1.00 91.31 92 GLY A N 1
ATOM 738 C CA . GLY A 1 92 ? 8.875 0.626 -12.626 1.00 91.31 92 GLY A CA 1
ATOM 739 C C . GLY A 1 92 ? 9.643 1.844 -12.109 1.00 91.31 92 GLY A C 1
ATOM 740 O O . GLY A 1 92 ? 10.565 1.684 -11.314 1.00 91.31 92 GLY A O 1
ATOM 741 N N . ASN A 1 93 ? 9.302 3.063 -12.553 1.00 94.81 93 ASN A N 1
ATOM 742 C CA . ASN A 1 93 ? 9.969 4.271 -12.073 1.00 94.81 93 ASN A CA 1
ATOM 743 C C . ASN A 1 93 ? 9.735 4.451 -10.563 1.00 94.81 93 ASN A C 1
ATOM 745 O O . ASN A 1 93 ? 8.612 4.696 -10.110 1.00 94.81 93 ASN A O 1
ATOM 749 N N . THR A 1 94 ? 10.819 4.356 -9.794 1.00 93.00 94 THR A N 1
ATOM 750 C CA . THR A 1 94 ? 10.791 4.409 -8.330 1.00 93.00 94 THR A CA 1
ATOM 751 C C . THR A 1 94 ? 10.290 5.747 -7.800 1.00 93.00 94 THR A C 1
ATOM 753 O O . THR A 1 94 ? 9.491 5.758 -6.872 1.00 93.00 94 THR A O 1
ATOM 756 N N . GLN A 1 95 ? 10.709 6.868 -8.388 1.00 93.25 95 GLN A N 1
ATOM 757 C CA . GLN A 1 95 ? 10.340 8.198 -7.900 1.00 93.25 95 GLN A CA 1
ATOM 758 C C . GLN A 1 95 ? 8.831 8.435 -8.028 1.00 93.25 95 GLN A C 1
ATOM 760 O O . GLN A 1 95 ? 8.167 8.815 -7.068 1.00 93.25 95 GLN A O 1
ATOM 765 N N . VAL A 1 96 ? 8.274 8.109 -9.194 1.00 94.50 96 VAL A N 1
ATOM 766 C CA . VAL A 1 96 ? 6.831 8.222 -9.462 1.00 94.50 96 VAL A CA 1
ATOM 767 C C . VAL A 1 96 ? 6.034 7.252 -8.590 1.00 94.50 96 VAL A C 1
ATOM 769 O O . VAL A 1 96 ? 4.949 7.580 -8.117 1.00 94.50 96 VAL A O 1
ATOM 772 N N . THR A 1 97 ? 6.581 6.060 -8.347 1.00 95.38 97 THR A N 1
ATOM 773 C CA . THR A 1 97 ? 5.990 5.090 -7.422 1.00 95.38 97 THR A CA 1
ATOM 774 C C . THR A 1 97 ? 5.940 5.641 -5.997 1.00 95.38 97 THR A C 1
ATOM 776 O O . THR A 1 97 ? 4.898 5.552 -5.362 1.00 95.38 97 THR A O 1
ATOM 779 N N . ILE A 1 98 ? 7.019 6.255 -5.500 1.00 94.31 98 ILE A N 1
ATOM 780 C CA . ILE A 1 98 ? 7.058 6.871 -4.163 1.00 94.31 98 ILE A CA 1
ATOM 781 C C . ILE A 1 98 ? 6.013 7.984 -4.039 1.00 94.31 98 ILE A C 1
ATOM 783 O O . ILE A 1 98 ? 5.260 7.989 -3.068 1.00 94.31 98 ILE A O 1
ATOM 787 N N . GLU A 1 99 ? 5.929 8.875 -5.031 1.00 93.94 99 GLU A N 1
ATOM 788 C CA . GLU A 1 99 ? 4.921 9.946 -5.071 1.00 93.94 99 GLU A CA 1
ATOM 789 C C . GLU A 1 99 ? 3.497 9.382 -4.966 1.00 93.94 99 GLU A C 1
ATOM 791 O O . GLU A 1 99 ? 2.675 9.887 -4.201 1.00 93.94 99 GLU A O 1
ATOM 796 N N . LEU A 1 100 ? 3.219 8.285 -5.678 1.00 95.62 100 LEU A N 1
ATOM 797 C CA . LEU A 1 100 ? 1.925 7.615 -5.611 1.00 95.62 100 LEU A CA 1
ATOM 798 C C . LEU A 1 100 ? 1.658 6.992 -4.231 1.00 95.62 100 LEU A C 1
ATOM 800 O O . LEU A 1 100 ? 0.530 7.053 -3.748 1.00 95.62 100 LEU A O 1
ATOM 804 N N . ILE A 1 101 ? 2.672 6.424 -3.569 1.00 94.88 101 ILE A N 1
ATOM 805 C CA . ILE A 1 101 ? 2.518 5.878 -2.210 1.00 94.88 101 ILE A CA 1
ATOM 806 C C . ILE A 1 101 ? 2.171 6.988 -1.225 1.00 94.88 101 ILE A C 1
ATOM 808 O O . ILE A 1 101 ? 1.228 6.826 -0.456 1.00 94.88 101 ILE A O 1
ATOM 812 N N . HIS A 1 102 ? 2.893 8.111 -1.262 1.00 91.81 102 HIS A N 1
ATOM 813 C CA . HIS A 1 102 ? 2.611 9.256 -0.392 1.00 91.81 102 HIS A CA 1
ATOM 814 C C . HIS A 1 102 ? 1.180 9.751 -0.577 1.00 91.81 102 HIS A C 1
ATOM 816 O O . HIS A 1 102 ? 0.466 9.904 0.410 1.00 91.81 102 HIS A O 1
ATOM 822 N N . PHE A 1 103 ? 0.716 9.853 -1.825 1.00 93.94 103 PHE A N 1
ATOM 823 C CA . PHE A 1 103 ? -0.675 10.192 -2.108 1.00 93.94 103 PHE A CA 1
ATOM 824 C C . PHE A 1 103 ? -1.671 9.225 -1.442 1.00 93.94 103 PHE A C 1
ATOM 826 O O . PHE A 1 103 ? -2.646 9.652 -0.826 1.00 93.94 103 PHE A O 1
ATOM 833 N N . PHE A 1 104 ? -1.439 7.911 -1.538 1.00 94.19 104 PHE A N 1
ATOM 834 C CA . PHE A 1 104 ? -2.311 6.919 -0.900 1.00 94.19 104 PHE A CA 1
ATOM 835 C C . PHE A 1 104 ? -2.242 6.953 0.633 1.00 94.19 104 PHE A C 1
ATOM 837 O O . PHE A 1 104 ? -3.253 6.691 1.287 1.00 94.19 104 PHE A O 1
ATOM 844 N N . MET A 1 105 ? -1.085 7.283 1.213 1.00 89.50 105 MET A N 1
ATOM 845 C CA . MET A 1 105 ? -0.946 7.490 2.657 1.00 89.50 105 MET A CA 1
ATOM 846 C C . MET A 1 105 ? -1.766 8.699 3.119 1.00 89.50 105 MET A C 1
ATOM 848 O O . MET A 1 105 ? -2.528 8.577 4.079 1.00 89.50 105 MET A O 1
ATOM 852 N N . ASP A 1 106 ? -1.680 9.824 2.406 1.00 86.69 106 ASP A N 1
ATOM 853 C CA . ASP A 1 106 ? -2.479 11.023 2.687 1.00 86.69 106 ASP A CA 1
ATOM 854 C C . ASP A 1 106 ? -3.977 10.734 2.579 1.00 86.69 106 ASP A C 1
ATOM 856 O O . ASP A 1 106 ? -4.748 11.056 3.487 1.00 86.69 106 ASP A O 1
ATOM 860 N N . LEU A 1 107 ? -4.386 10.041 1.512 1.00 87.94 107 LEU A N 1
ATOM 861 C CA . LEU A 1 107 ? -5.775 9.642 1.302 1.00 87.94 107 LEU A CA 1
ATOM 862 C C . LEU A 1 107 ? -6.292 8.752 2.445 1.00 87.94 107 LEU A C 1
ATOM 864 O O . LEU A 1 107 ? -7.417 8.928 2.918 1.00 87.94 107 LEU A O 1
ATOM 868 N N . TYR A 1 108 ? -5.475 7.809 2.920 1.00 86.00 108 TYR A N 1
ATOM 869 C CA . TYR A 1 108 ? -5.826 6.952 4.051 1.00 86.00 108 TYR A CA 1
ATOM 870 C C . TYR A 1 108 ? -6.011 7.754 5.345 1.00 86.00 108 TYR A C 1
ATOM 872 O O . TYR A 1 108 ? -7.013 7.562 6.041 1.00 86.00 108 TYR A O 1
ATOM 880 N N . VAL A 1 109 ? -5.087 8.670 5.656 1.00 82.38 109 VAL A N 1
ATOM 881 C CA . VAL A 1 109 ? -5.179 9.540 6.840 1.00 82.38 109 VAL A CA 1
ATOM 882 C C . VAL A 1 109 ? -6.434 10.405 6.764 1.00 82.38 109 VAL A C 1
ATOM 884 O O . VAL A 1 109 ? -7.245 10.391 7.690 1.00 82.38 109 VAL A O 1
ATOM 887 N N . GLN A 1 110 ? -6.662 11.076 5.635 1.00 81.88 110 GLN A N 1
ATOM 888 C CA . GLN A 1 110 ? -7.848 11.902 5.422 1.00 81.88 110 GLN A CA 1
ATOM 889 C C . GLN A 1 110 ? -9.138 11.094 5.619 1.00 81.88 110 GLN A C 1
ATOM 891 O O . GLN A 1 110 ? -10.054 11.529 6.319 1.00 81.88 110 GLN A O 1
ATOM 896 N N . ARG A 1 111 ? -9.203 9.875 5.069 1.00 82.88 111 ARG A N 1
ATOM 897 C CA . ARG A 1 111 ? -10.373 9.004 5.220 1.00 82.88 111 ARG A CA 1
ATOM 898 C C . ARG A 1 111 ? -10.602 8.563 6.665 1.00 82.88 111 ARG A C 1
ATOM 900 O O . ARG A 1 111 ? -11.762 8.438 7.070 1.00 82.88 111 ARG A O 1
ATOM 907 N N . LYS A 1 112 ? -9.532 8.312 7.427 1.00 75.94 112 LYS A N 1
ATOM 908 C CA . LYS A 1 112 ? -9.598 7.969 8.857 1.00 75.94 112 LYS A CA 1
ATOM 909 C C . LYS A 1 112 ? -10.097 9.134 9.700 1.00 75.94 112 LYS A C 1
ATOM 911 O O . LYS A 1 112 ? -10.920 8.896 10.576 1.00 75.94 112 LYS A O 1
ATOM 916 N N . LEU A 1 113 ? -9.675 10.358 9.391 1.00 73.31 113 LEU A N 1
ATOM 917 C CA . LEU A 1 113 ? -10.168 11.570 10.052 1.00 73.31 113 LEU A CA 1
ATOM 918 C C . LEU A 1 113 ? -11.655 11.834 9.756 1.00 73.31 113 LEU A C 1
ATOM 920 O O . LEU A 1 113 ? -12.365 12.355 10.606 1.00 73.31 113 LEU A O 1
ATOM 924 N N . GLN A 1 114 ? -12.144 11.436 8.577 1.00 65.25 114 GLN A N 1
ATOM 925 C CA . GLN A 1 114 ? -13.549 11.588 8.170 1.00 65.25 114 GLN A CA 1
ATOM 926 C C . GLN A 1 114 ? -14.473 10.441 8.602 1.00 65.25 114 GLN A C 1
ATOM 928 O O . GLN A 1 114 ? -15.676 10.496 8.340 1.00 65.25 114 GLN A O 1
ATOM 933 N N . ARG A 1 115 ? -13.964 9.352 9.197 1.00 53.09 115 ARG A N 1
ATOM 934 C CA . ARG A 1 115 ? -14.867 8.355 9.787 1.00 53.09 115 ARG A CA 1
ATOM 935 C C . ARG A 1 115 ? -15.537 9.008 10.998 1.00 53.09 115 ARG A C 1
ATOM 937 O O . ARG A 1 115 ? -14.808 9.455 11.883 1.00 53.09 115 ARG A O 1
ATOM 944 N N . PRO A 1 116 ? -16.880 9.010 11.094 1.00 44.94 116 PRO A N 1
ATOM 945 C CA . PRO A 1 116 ? -17.513 9.202 12.386 1.00 44.94 116 PRO A CA 1
ATOM 946 C C . PRO A 1 116 ? -16.878 8.174 13.322 1.00 44.94 116 PRO A C 1
ATOM 948 O O . PRO A 1 116 ? -16.832 6.985 12.983 1.00 44.94 116 PRO A O 1
ATOM 951 N N . GLN A 1 117 ? -16.326 8.625 14.450 1.00 43.03 117 GLN A N 1
ATOM 952 C CA . GLN A 1 117 ? -16.053 7.714 15.558 1.00 43.03 117 GLN A CA 1
ATOM 953 C C . GLN A 1 117 ? -17.328 6.881 15.748 1.00 43.03 117 GLN A C 1
ATOM 955 O O . GLN A 1 117 ? -18.412 7.476 15.707 1.00 43.03 117 GLN A O 1
ATOM 960 N N . PRO A 1 118 ? -17.246 5.542 15.858 1.00 43.06 118 PRO A N 1
ATOM 961 C CA . PRO A 1 118 ? -18.426 4.753 16.174 1.00 43.06 118 PRO A CA 1
ATOM 962 C C . PRO A 1 118 ? -19.076 5.408 17.392 1.00 43.06 118 PRO A C 1
ATOM 964 O O . PRO A 1 118 ? -18.420 5.579 18.421 1.00 43.06 118 PRO A O 1
ATOM 967 N N . GLN A 1 119 ? -20.313 5.885 17.222 1.00 41.25 119 GLN A N 1
ATOM 968 C CA . GLN A 1 119 ? -21.089 6.426 18.330 1.00 41.25 119 GLN A CA 1
ATOM 969 C C . GLN A 1 119 ? -21.082 5.329 19.398 1.00 41.25 119 GLN A C 1
ATOM 971 O O . GLN A 1 119 ? -21.423 4.190 19.069 1.00 41.25 119 GLN A O 1
ATOM 976 N N . PRO A 1 120 ? -20.597 5.608 20.618 1.00 43.66 120 PRO A N 1
ATOM 977 C CA . PRO A 1 120 ? -20.515 4.592 21.647 1.00 43.66 120 PRO A CA 1
ATOM 978 C C . PRO A 1 120 ? -21.933 4.095 21.897 1.00 43.66 120 PRO A C 1
ATOM 980 O O . PRO A 1 120 ? -22.789 4.885 22.298 1.00 43.66 120 PRO A O 1
ATOM 983 N N . GLU A 1 121 ? -22.173 2.809 21.637 1.00 43.62 121 GLU A N 1
ATOM 984 C CA . GLU A 1 121 ? -23.365 2.084 22.079 1.00 43.62 121 GLU A CA 1
ATOM 985 C C . GLU A 1 121 ? -23.672 2.552 23.509 1.00 43.62 121 GLU A C 1
ATOM 987 O O . GLU A 1 121 ? -22.830 2.424 24.408 1.00 43.62 121 GLU A O 1
ATOM 992 N N . HIS A 1 122 ? -24.805 3.239 23.688 1.00 49.53 122 HIS A N 1
ATOM 993 C CA . HIS A 1 122 ? -25.156 3.931 24.924 1.00 49.53 122 HIS A CA 1
ATOM 994 C C . HIS A 1 122 ? -25.447 2.908 26.028 1.00 49.53 122 HIS A C 1
ATOM 996 O O . HIS A 1 122 ? -26.590 2.564 26.305 1.00 49.53 122 HIS A O 1
ATOM 1002 N N . GLY A 1 123 ? -24.386 2.419 26.665 1.00 52.03 123 GLY A N 1
ATOM 1003 C CA . GLY A 1 123 ? -24.439 1.474 27.768 1.00 52.03 123 GLY A CA 1
ATOM 1004 C C . GLY A 1 123 ? -23.182 1.548 28.644 1.00 52.03 123 GLY A C 1
ATOM 1005 O O . GLY A 1 123 ? -22.134 2.024 28.194 1.00 52.03 123 GLY A O 1
ATOM 1006 N N . PRO A 1 124 ? -23.250 1.084 29.905 1.00 53.38 124 PRO A N 1
ATOM 1007 C CA . PRO A 1 124 ? -22.109 1.060 30.828 1.00 53.38 124 PRO A CA 1
ATOM 1008 C C . PRO A 1 124 ? -20.877 0.345 30.248 1.00 53.38 124 PRO A C 1
ATOM 1010 O O . PRO A 1 124 ? -19.753 0.817 30.413 1.00 53.38 124 PRO A O 1
ATOM 1013 N N . LEU A 1 125 ? -21.100 -0.732 29.487 1.00 50.03 125 LEU A N 1
ATOM 1014 C CA . LEU A 1 125 ? -20.052 -1.494 28.805 1.00 50.03 125 LEU A CA 1
ATOM 1015 C C . LEU A 1 125 ? -19.369 -0.682 27.691 1.00 50.03 125 LEU A C 1
ATOM 1017 O O . LEU A 1 125 ? -18.152 -0.743 27.546 1.00 50.03 125 LEU A O 1
ATOM 1021 N N . GLY A 1 126 ? -20.120 0.145 26.956 1.00 50.75 126 GLY A N 1
ATOM 1022 C CA . GLY A 1 126 ? -19.569 1.041 25.935 1.00 50.75 126 GLY A CA 1
ATOM 1023 C C . GLY A 1 126 ? -18.635 2.098 26.532 1.00 50.75 126 GLY A C 1
ATOM 1024 O O . GLY A 1 126 ? -17.541 2.325 26.016 1.00 50.75 126 GLY A O 1
ATOM 1025 N N . LYS A 1 127 ? -19.010 2.679 27.682 1.00 58.25 127 LYS A N 1
ATOM 1026 C CA . LYS A 1 127 ? -18.162 3.630 28.426 1.00 58.25 127 LYS A CA 1
ATOM 1027 C C . LYS A 1 127 ? -16.893 2.965 28.968 1.00 58.25 127 LYS A C 1
ATOM 1029 O O . LYS A 1 127 ? -15.814 3.550 28.892 1.00 58.25 127 LYS A O 1
ATOM 1034 N N . PHE A 1 128 ? -17.010 1.739 29.476 1.00 60.00 128 PHE A N 1
ATOM 1035 C CA . PHE A 1 128 ? -15.879 0.955 29.969 1.00 60.00 128 PHE A CA 1
ATOM 1036 C C . PHE A 1 128 ? -14.897 0.580 28.850 1.00 60.00 128 PHE A C 1
ATOM 1038 O O . PHE A 1 128 ? -13.693 0.780 29.000 1.00 60.00 128 PHE A O 1
ATOM 1045 N N . LEU A 1 129 ? -15.396 0.123 27.697 1.00 55.66 129 LEU A N 1
ATOM 1046 C CA . LEU A 1 129 ? -14.561 -0.188 26.535 1.00 55.66 129 LEU A CA 1
ATOM 1047 C C . LEU A 1 129 ? -13.880 1.060 25.963 1.00 55.66 129 LEU A C 1
ATOM 1049 O O . LEU A 1 129 ? -12.715 0.989 25.578 1.00 55.66 129 LEU A O 1
ATOM 1053 N N . GLN A 1 130 ? -14.554 2.213 25.967 1.00 54.56 130 GLN A N 1
ATOM 1054 C CA . GLN A 1 130 ? -13.969 3.489 25.548 1.00 54.56 130 GLN A CA 1
ATOM 1055 C C . GLN A 1 130 ? -12.860 3.957 26.505 1.00 54.56 130 GLN A C 1
ATOM 1057 O O . GLN A 1 130 ? -11.792 4.391 26.064 1.00 54.56 130 GLN A O 1
ATOM 1062 N N . TRP A 1 131 ? -13.074 3.818 27.815 1.00 66.88 131 TRP A N 1
ATOM 1063 C CA . TRP A 1 131 ? -12.051 4.075 28.827 1.00 66.88 131 TRP A CA 1
ATOM 1064 C C . TRP A 1 131 ? -10.856 3.118 28.676 1.00 66.88 131 TRP A C 1
ATOM 1066 O O . TRP A 1 131 ? -9.713 3.580 28.619 1.00 66.88 131 TRP A O 1
ATOM 1076 N N . LEU A 1 132 ? -11.096 1.817 28.484 1.00 50.53 132 LEU A N 1
ATOM 1077 C CA . LEU A 1 132 ? -10.052 0.826 28.196 1.00 50.53 132 LEU A CA 1
ATOM 1078 C C . LEU A 1 132 ? -9.269 1.160 26.923 1.00 50.53 132 LEU A C 1
ATOM 1080 O O . LEU A 1 132 ? -8.040 1.119 26.926 1.00 50.53 132 LEU A O 1
ATOM 1084 N N . GLN A 1 133 ? -9.950 1.545 25.841 1.00 49.00 133 GLN A N 1
ATOM 1085 C CA . GLN A 1 133 ? -9.290 1.977 24.609 1.00 49.00 133 GLN A CA 1
ATOM 1086 C C . GLN A 1 133 ? -8.388 3.189 24.855 1.00 49.00 133 GLN A C 1
ATOM 1088 O O . GLN A 1 133 ? -7.266 3.223 24.355 1.00 49.00 133 GLN A O 1
ATOM 1093 N N . SER A 1 134 ? -8.837 4.151 25.665 1.00 54.50 134 SER A N 1
ATOM 1094 C CA . SER A 1 134 ? -8.049 5.340 26.011 1.00 54.50 134 SER A CA 1
ATOM 1095 C C . SER A 1 134 ? -6.775 5.008 26.804 1.00 54.50 134 SER A C 1
ATOM 1097 O O . SER A 1 134 ? -5.735 5.637 26.599 1.00 54.50 134 SER A O 1
ATOM 1099 N N . LEU A 1 135 ? -6.825 3.968 27.640 1.00 49.75 135 LEU A N 1
ATOM 1100 C CA . LEU A 1 135 ? -5.693 3.457 28.418 1.00 49.75 135 LEU A CA 1
ATOM 1101 C C . LEU A 1 135 ? -4.711 2.641 27.574 1.00 49.75 135 LEU A C 1
ATOM 1103 O O . LEU A 1 135 ? -3.495 2.771 27.721 1.00 49.75 135 LEU A O 1
ATOM 1107 N N . VAL A 1 136 ? -5.224 1.808 26.669 1.00 49.06 136 VAL A N 1
ATOM 1108 C CA . VAL A 1 136 ? -4.399 0.927 25.832 1.00 49.06 136 VAL A CA 1
ATOM 1109 C C . VAL A 1 136 ? -3.726 1.709 24.706 1.00 49.06 136 VAL A C 1
ATOM 1111 O O . VAL A 1 136 ? -2.540 1.491 24.428 1.00 49.06 136 VAL A O 1
ATOM 1114 N N . VAL A 1 137 ? -4.449 2.641 24.083 1.00 49.62 137 VAL A N 1
ATOM 1115 C CA . VAL A 1 137 ? -3.958 3.417 22.936 1.00 49.62 137 VAL A CA 1
ATOM 1116 C C . VAL A 1 137 ? -3.128 4.623 23.381 1.00 49.62 137 VAL A C 1
ATOM 1118 O O . VAL A 1 137 ? -2.206 5.003 22.666 1.00 49.62 137 VAL A O 1
ATOM 1121 N N . GLY A 1 138 ? -3.347 5.161 24.588 1.00 40.66 138 GLY A N 1
ATOM 1122 C CA . GLY A 1 138 ? -2.708 6.403 25.023 1.00 40.66 138 GLY A CA 1
ATOM 1123 C C . GLY A 1 138 ? -3.194 7.591 24.186 1.00 40.66 138 GLY A C 1
ATOM 1124 O O . GLY A 1 138 ? -3.545 7.462 23.013 1.00 40.66 138 GLY A O 1
ATOM 1125 N N . LYS A 1 139 ? -3.267 8.780 24.785 1.00 40.66 139 LYS A N 1
ATOM 1126 C CA . LYS A 1 139 ? -3.636 9.983 24.033 1.00 40.66 139 LYS A CA 1
ATOM 1127 C C . LYS A 1 139 ? -2.640 10.188 22.883 1.00 40.66 139 LYS A C 1
ATOM 1129 O O . LYS A 1 139 ? -1.455 10.383 23.115 1.00 40.66 139 LYS A O 1
ATOM 1134 N N . SER A 1 140 ? -3.188 10.144 21.673 1.00 41.22 140 SER A N 1
ATOM 1135 C CA . SER A 1 140 ? -2.619 10.590 20.403 1.00 41.22 140 SER A CA 1
ATOM 1136 C C . SER A 1 140 ? -1.311 9.930 19.939 1.00 41.22 140 SER A C 1
ATOM 1138 O O . SER A 1 140 ? -0.232 10.505 19.997 1.00 41.22 140 SER A O 1
ATOM 1140 N N . ALA A 1 141 ? -1.442 8.763 19.301 1.00 38.22 141 ALA A N 1
ATOM 1141 C CA . ALA A 1 141 ? -0.568 8.388 18.181 1.00 38.22 141 ALA A CA 1
ATOM 1142 C C . ALA A 1 141 ? -0.957 9.121 16.871 1.00 38.22 141 ALA A C 1
ATOM 1144 O O . ALA A 1 141 ? -0.465 8.773 15.799 1.00 38.22 141 ALA A O 1
ATOM 1145 N N . ALA A 1 142 ? -1.872 10.098 16.941 1.00 41.53 142 ALA A N 1
ATOM 1146 C CA . ALA A 1 142 ? -2.259 10.931 15.807 1.00 41.53 142 ALA A CA 1
ATOM 1147 C C . ALA A 1 142 ? -1.288 12.109 15.584 1.00 41.53 142 ALA A C 1
ATOM 1149 O O . ALA A 1 142 ? -1.290 12.661 14.490 1.00 41.53 142 ALA A O 1
ATOM 1150 N N . ASP A 1 143 ? -0.413 12.420 16.554 1.00 41.25 143 ASP A N 1
ATOM 1151 C CA . ASP A 1 143 ? 0.512 13.567 16.497 1.00 41.25 143 ASP A CA 1
ATOM 1152 C C . ASP A 1 143 ? 2.002 13.200 16.326 1.00 41.25 143 ASP A C 1
ATOM 1154 O O . ASP A 1 143 ? 2.851 14.089 16.315 1.00 41.25 143 ASP A O 1
ATOM 1158 N N . ASP A 1 144 ? 2.355 11.918 16.158 1.00 39.34 144 ASP A N 1
ATOM 1159 C CA . ASP A 1 144 ? 3.744 11.502 15.898 1.00 39.34 144 ASP A CA 1
ATOM 1160 C C . ASP A 1 144 ? 3.876 10.748 14.556 1.00 39.34 144 ASP A C 1
ATOM 1162 O O . ASP A 1 144 ? 3.543 9.558 14.470 1.00 39.34 144 ASP A O 1
ATOM 1166 N N . PRO A 1 145 ? 4.410 11.395 13.500 1.00 42.91 145 PRO A N 1
ATOM 1167 C CA . PRO A 1 145 ? 4.662 10.769 12.201 1.00 42.91 145 PRO A CA 1
ATOM 1168 C C . PRO A 1 145 ? 5.595 9.545 12.261 1.00 42.91 145 PRO A C 1
ATOM 1170 O O . PRO A 1 145 ? 5.571 8.712 11.353 1.00 42.91 145 PRO A O 1
ATOM 1173 N N . GLN A 1 146 ? 6.412 9.395 13.314 1.00 39.16 146 GLN A N 1
ATOM 1174 C CA . GLN A 1 146 ? 7.333 8.261 13.469 1.00 39.16 146 GLN A CA 1
ATOM 1175 C C . GLN A 1 146 ? 6.694 7.028 14.123 1.00 39.16 146 GLN A C 1
ATOM 1177 O O . GLN A 1 146 ? 7.223 5.922 13.958 1.00 39.16 146 GLN A O 1
ATOM 1182 N N . ALA A 1 147 ? 5.537 7.160 14.781 1.00 40.50 147 ALA A N 1
ATOM 1183 C CA . ALA A 1 147 ? 4.867 6.047 15.460 1.00 40.50 147 ALA A CA 1
ATOM 1184 C C . ALA A 1 147 ? 4.438 4.922 14.494 1.00 40.50 147 ALA A C 1
ATOM 1186 O O . ALA A 1 147 ? 4.462 3.742 14.852 1.00 40.50 147 ALA A O 1
ATOM 1187 N N . TYR A 1 148 ? 4.145 5.254 13.231 1.00 41.88 148 TYR A N 1
ATOM 1188 C CA . TYR A 1 148 ? 3.785 4.282 12.191 1.00 41.88 148 TYR A CA 1
ATOM 1189 C C . TYR A 1 148 ? 4.917 3.311 11.824 1.00 41.88 148 TYR A C 1
ATOM 1191 O O . TYR A 1 148 ? 4.649 2.210 11.347 1.00 41.88 148 TYR A O 1
ATOM 1199 N N . LEU A 1 149 ? 6.185 3.667 12.061 1.00 40.69 149 LEU A N 1
ATOM 1200 C CA . LEU A 1 149 ? 7.321 2.794 11.741 1.00 40.69 149 LEU A CA 1
ATOM 1201 C C . LEU A 1 149 ? 7.499 1.649 12.755 1.00 40.69 149 LEU A C 1
ATOM 1203 O O . LEU A 1 149 ? 8.076 0.612 12.407 1.00 40.69 149 LEU A O 1
ATOM 1207 N N . LEU A 1 150 ? 6.974 1.814 13.976 1.00 41.16 150 LEU A N 1
ATOM 1208 C CA . LEU A 1 150 ? 7.116 0.871 15.092 1.00 41.16 150 LEU A CA 1
ATOM 1209 C C . LEU A 1 150 ? 6.138 -0.308 15.028 1.00 41.16 150 LEU A C 1
ATOM 1211 O O . LEU A 1 150 ? 6.415 -1.357 15.600 1.00 41.16 150 LEU A O 1
ATOM 1215 N N . LEU A 1 151 ? 5.042 -0.190 14.273 1.00 39.78 151 LEU A N 1
ATOM 1216 C CA . LEU A 1 151 ? 4.057 -1.266 14.095 1.00 39.78 151 LEU A CA 1
ATOM 1217 C C . LEU A 1 151 ? 4.591 -2.485 13.322 1.00 39.78 151 LEU A C 1
ATOM 1219 O O . LEU A 1 151 ? 3.890 -3.486 13.204 1.00 39.78 151 LEU A O 1
ATOM 1223 N N . PHE A 1 152 ? 5.811 -2.423 12.776 1.00 39.59 152 PHE A N 1
ATOM 1224 C CA . PHE A 1 152 ? 6.238 -3.369 11.746 1.00 39.59 152 PHE A CA 1
ATOM 1225 C C . PHE A 1 152 ? 7.585 -4.066 11.997 1.00 39.59 152 PHE A C 1
ATOM 1227 O O . PHE A 1 152 ? 8.101 -4.724 11.091 1.00 39.59 152 PHE A O 1
ATOM 1234 N N . GLU A 1 153 ? 8.239 -3.918 13.150 1.00 36.78 153 GLU A N 1
ATOM 1235 C CA . GLU A 1 153 ? 9.406 -4.768 13.455 1.00 36.78 153 GLU A CA 1
ATOM 1236 C C . GLU A 1 153 ? 8.967 -6.186 13.862 1.00 36.78 153 GLU A C 1
ATOM 1238 O O . GLU A 1 153 ? 8.004 -6.371 14.601 1.00 36.78 153 GLU A O 1
ATOM 1243 N N . LYS A 1 154 ? 9.645 -7.205 13.309 1.00 28.30 154 LYS A N 1
ATOM 1244 C CA . LYS A 1 154 ? 9.325 -8.625 13.520 1.00 28.30 154 LYS A CA 1
ATOM 1245 C C . LYS A 1 154 ? 9.479 -8.977 15.002 1.00 28.30 154 LYS A C 1
ATOM 1247 O O . LYS A 1 154 ? 10.592 -8.989 15.521 1.00 28.30 154 LYS A O 1
ATOM 1252 N N . MET A 1 155 ? 8.368 -9.326 15.642 1.00 30.69 155 MET A N 1
ATOM 1253 C CA . MET A 1 155 ? 8.347 -9.878 16.997 1.00 30.69 155 MET A CA 1
ATOM 1254 C C . MET A 1 155 ? 8.915 -11.312 16.989 1.00 30.69 155 MET A C 1
ATOM 1256 O O . MET A 1 155 ? 8.538 -12.106 16.117 1.00 30.69 155 MET A O 1
ATOM 1260 N N . PRO A 1 156 ? 9.802 -11.684 17.928 1.00 33.12 156 PRO A N 1
ATOM 1261 C CA . PRO A 1 156 ? 10.194 -13.077 18.108 1.00 33.12 156 PRO A CA 1
ATOM 1262 C C . PRO A 1 156 ? 9.005 -13.894 18.637 1.00 33.12 156 PRO A C 1
ATOM 1264 O O . PRO A 1 156 ? 8.247 -13.434 19.491 1.00 33.12 156 PRO A O 1
ATOM 1267 N N . LYS A 1 157 ? 8.823 -15.113 18.113 1.00 28.53 157 LYS A N 1
ATOM 1268 C CA . LYS A 1 157 ? 7.733 -16.013 18.521 1.00 28.53 157 LYS A CA 1
ATOM 1269 C C . LYS A 1 157 ? 7.954 -16.474 19.966 1.00 28.53 157 LYS A C 1
ATOM 1271 O O . LYS A 1 157 ? 8.963 -17.118 20.248 1.00 28.53 157 LYS A O 1
ATOM 1276 N N . LEU A 1 158 ? 7.014 -16.172 20.859 1.00 30.27 158 LEU A N 1
ATOM 1277 C CA . LEU A 1 158 ? 7.031 -16.633 22.250 1.00 30.27 158 LEU A CA 1
ATOM 1278 C C . LEU A 1 158 ? 6.240 -17.941 22.402 1.00 30.27 158 LEU A C 1
ATOM 1280 O O . LEU A 1 158 ? 5.215 -18.141 21.752 1.00 30.27 158 LEU A O 1
ATOM 1284 N N . LYS A 1 159 ? 6.755 -18.840 23.249 1.00 33.38 159 LYS A N 1
ATOM 1285 C CA . LYS A 1 159 ? 6.126 -20.122 23.608 1.00 33.38 159 LYS A CA 1
ATOM 1286 C C . LYS A 1 159 ? 4.961 -19.894 24.590 1.00 33.38 159 LYS A 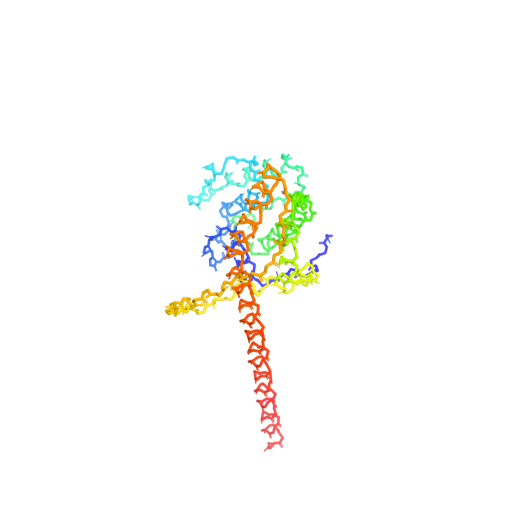C 1
ATOM 1288 O O . LYS A 1 159 ? 5.049 -18.966 25.393 1.00 33.38 159 LYS A O 1
ATOM 1293 N N . PRO A 1 160 ? 3.914 -20.740 24.589 1.00 30.58 160 PRO A N 1
ATOM 1294 C CA . PRO A 1 160 ? 2.811 -20.611 25.537 1.00 30.58 160 PRO A CA 1
ATOM 1295 C C . PRO A 1 160 ? 3.250 -21.023 26.951 1.00 30.58 160 PRO A C 1
ATOM 1297 O O . PRO A 1 160 ? 3.868 -22.077 27.115 1.00 30.58 160 PRO A O 1
ATOM 1300 N N . LEU A 1 161 ? 2.906 -20.224 27.969 1.00 33.22 161 LEU A N 1
ATOM 1301 C CA . LEU A 1 161 ? 2.988 -20.633 29.376 1.00 33.22 161 LEU A CA 1
ATOM 1302 C C . LEU A 1 161 ? 1.647 -21.214 29.848 1.00 33.22 161 LEU A C 1
ATOM 1304 O O . LEU A 1 161 ? 0.579 -20.722 29.489 1.00 33.22 161 LEU A O 1
ATOM 1308 N N . LYS A 1 162 ? 1.744 -22.292 30.635 1.00 36.94 162 LYS A N 1
ATOM 1309 C CA . LYS A 1 162 ? 0.640 -23.104 31.165 1.00 36.94 162 LYS A CA 1
ATOM 1310 C C . LYS A 1 162 ? -0.251 -22.307 32.124 1.00 36.94 162 LYS A C 1
ATOM 1312 O O . LYS A 1 162 ? 0.253 -21.579 32.972 1.00 36.94 162 LYS A O 1
ATOM 1317 N N . ALA A 1 163 ? -1.560 -22.525 32.009 1.00 32.81 163 ALA A N 1
ATOM 1318 C CA . ALA A 1 163 ? -2.575 -21.987 32.907 1.00 32.81 163 ALA A CA 1
ATOM 1319 C C . ALA A 1 163 ? -2.550 -22.692 34.276 1.00 32.81 163 ALA A C 1
ATOM 1321 O O . ALA A 1 163 ? -2.509 -23.922 34.341 1.00 32.81 163 ALA A O 1
ATOM 1322 N N . SER A 1 164 ? -2.613 -21.911 35.354 1.00 34.72 164 SER A N 1
ATOM 1323 C CA . SER A 1 164 ? -2.886 -22.365 36.721 1.00 34.72 164 SER A CA 1
ATOM 1324 C C . SER A 1 164 ? -4.324 -22.006 37.124 1.00 34.72 164 SER A C 1
ATOM 1326 O O . SER A 1 164 ? -4.854 -20.974 36.719 1.00 34.72 164 SER A O 1
ATOM 1328 N N . GLN A 1 165 ? -4.956 -22.918 37.868 1.00 32.22 165 GLN A N 1
ATOM 1329 C CA . GLN A 1 165 ? -6.381 -22.948 38.235 1.00 32.22 165 GLN A CA 1
ATOM 1330 C C . GLN A 1 165 ? -6.802 -21.844 39.232 1.00 32.22 165 GLN A C 1
ATOM 1332 O O . GLN A 1 165 ? -5.941 -21.323 39.943 1.00 32.22 165 GLN A O 1
ATOM 1337 N N . PRO A 1 166 ? -8.110 -21.518 39.336 1.00 36.19 166 PRO A N 1
ATOM 1338 C CA . PRO A 1 166 ? -8.620 -20.533 40.286 1.00 36.19 166 PRO A CA 1
ATOM 1339 C C . PRO A 1 166 ? -8.976 -21.150 41.652 1.00 36.19 166 PRO A C 1
ATOM 1341 O O . PRO A 1 166 ? -9.559 -22.232 41.732 1.00 36.19 166 PRO A O 1
ATOM 1344 N N . THR A 1 167 ? -8.669 -20.417 42.727 1.00 28.17 167 THR A N 1
ATOM 1345 C CA . THR A 1 167 ? -8.975 -20.779 44.120 1.00 28.17 167 THR A CA 1
ATOM 1346 C C . THR A 1 167 ? -10.183 -19.990 44.645 1.00 28.17 167 THR A C 1
ATOM 1348 O O . THR A 1 167 ? -10.139 -18.770 44.731 1.00 28.17 167 THR A O 1
ATOM 1351 N N . GLN A 1 168 ? -11.229 -20.755 44.965 1.00 33.88 168 GLN A N 1
ATOM 1352 C CA . GLN A 1 168 ? -12.302 -20.649 45.973 1.00 33.88 168 GLN A CA 1
ATOM 1353 C C . GLN A 1 168 ? -12.902 -19.298 46.443 1.00 33.88 168 GLN A C 1
ATOM 1355 O O . GLN A 1 168 ? -12.252 -18.411 46.985 1.00 33.88 168 GLN A O 1
ATOM 1360 N N . THR A 1 169 ? -14.234 -19.307 46.335 1.00 33.81 169 THR A N 1
ATOM 1361 C CA . THR A 1 169 ? -15.337 -18.549 46.953 1.00 33.81 169 THR A CA 1
ATOM 1362 C C . THR A 1 169 ? -15.290 -18.362 48.476 1.00 33.81 169 THR A C 1
ATOM 1364 O O . THR A 1 169 ? -14.977 -19.300 49.206 1.00 33.81 169 THR A O 1
ATOM 1367 N N . VAL A 1 170 ? -15.788 -17.208 48.948 1.00 30.42 170 VAL A N 1
ATOM 1368 C CA . VAL A 1 170 ? -16.257 -16.979 50.332 1.00 30.42 170 VAL A CA 1
ATOM 1369 C C . VAL A 1 170 ? -17.640 -16.304 50.298 1.00 30.42 170 VAL A C 1
ATOM 1371 O O . VAL A 1 170 ? -17.854 -15.368 49.527 1.00 30.42 170 VAL A O 1
ATOM 1374 N N . SER A 1 171 ? -18.574 -16.814 51.111 1.00 31.41 171 SER A N 1
ATOM 1375 C CA . SER A 1 171 ? -20.009 -16.478 51.134 1.00 31.41 171 SER A CA 1
ATOM 1376 C C . SER A 1 171 ? -20.423 -15.405 52.156 1.00 31.41 171 SER A C 1
ATOM 1378 O O . SER A 1 171 ? -19.889 -15.343 53.255 1.00 31.41 171 SER A O 1
ATOM 1380 N N . CYS A 1 172 ? -21.427 -14.634 51.711 1.00 35.31 172 CYS A N 1
ATOM 1381 C CA . CYS A 1 172 ? -22.640 -14.034 52.316 1.00 35.31 172 CYS A CA 1
ATOM 1382 C C . CYS A 1 172 ? -22.845 -13.840 53.839 1.00 35.31 172 CYS A C 1
ATOM 1384 O O . CYS A 1 172 ? -22.631 -14.767 54.605 1.00 35.31 172 CYS A O 1
ATOM 1386 N N . GLU A 1 173 ? -23.441 -12.680 54.192 1.00 36.41 173 GLU A N 1
ATOM 1387 C CA . GLU A 1 173 ? -24.654 -12.418 55.035 1.00 36.41 173 GLU A CA 1
ATOM 1388 C C . GLU A 1 173 ? -24.549 -10.989 55.649 1.00 36.41 173 GLU A C 1
ATOM 1390 O O . GLU A 1 173 ? -23.442 -10.535 55.914 1.00 36.41 173 GLU A O 1
ATOM 1395 N N . MET A 1 174 ? -25.556 -10.118 55.841 1.00 36.97 174 MET A N 1
ATOM 1396 C CA . MET A 1 174 ? -27.016 -10.152 56.080 1.00 36.97 174 MET A CA 1
ATOM 1397 C C . MET A 1 174 ? -27.660 -8.824 55.589 1.00 36.97 174 MET A C 1
ATOM 1399 O O . MET A 1 174 ? -26.937 -7.831 55.548 1.00 36.97 174 MET A O 1
ATOM 1403 N N . LEU A 1 175 ? -28.987 -8.761 55.323 1.00 32.75 175 LEU A N 1
ATOM 1404 C CA . LEU A 1 175 ? -29.941 -7.636 55.608 1.00 32.75 175 LEU A CA 1
ATOM 1405 C C . LEU A 1 175 ? -31.375 -7.949 55.056 1.00 32.75 175 LEU A C 1
ATOM 1407 O O . LEU A 1 175 ? -31.508 -8.913 54.304 1.00 32.75 175 LEU A O 1
ATOM 1411 N N . PRO A 1 176 ? -32.467 -7.254 55.476 1.00 45.53 176 PRO A N 1
ATOM 1412 C CA . PRO A 1 176 ? -33.744 -7.872 55.849 1.00 45.53 176 PRO A CA 1
ATOM 1413 C C . PRO A 1 176 ? -34.931 -7.639 54.887 1.00 45.53 176 PRO A C 1
ATOM 1415 O O . PRO A 1 176 ? -34.903 -6.788 54.003 1.00 45.53 176 PRO A O 1
ATOM 1418 N N . ARG A 1 177 ? -35.990 -8.419 55.164 1.00 44.22 177 ARG A N 1
ATOM 1419 C CA . ARG A 1 177 ? -37.217 -8.699 54.391 1.00 44.22 177 ARG A CA 1
ATOM 1420 C C . ARG A 1 177 ? -38.049 -7.486 53.926 1.00 44.22 177 ARG A C 1
ATOM 1422 O O . ARG A 1 177 ? -38.515 -6.704 54.755 1.00 44.22 177 ARG A O 1
ATOM 1429 N N . LEU A 1 178 ? -38.387 -7.457 52.633 1.00 41.12 178 LEU A N 1
ATOM 1430 C CA . LEU A 1 178 ? -39.391 -6.625 51.957 1.00 41.12 178 LEU A CA 1
ATOM 1431 C C . LEU A 1 178 ? -40.174 -7.423 50.884 1.00 41.12 178 LEU A C 1
ATOM 1433 O O . LEU A 1 178 ? -39.642 -7.725 49.830 1.00 41.12 178 LEU A O 1
ATOM 1437 N N . SER A 1 179 ? -41.476 -7.651 51.104 1.00 50.66 179 SER A N 1
ATOM 1438 C CA . SER A 1 179 ? -42.526 -7.994 50.109 1.00 50.66 179 SER A CA 1
ATOM 1439 C C . SER A 1 179 ? -42.113 -8.841 48.875 1.00 50.66 179 SER A C 1
ATOM 1441 O O . SER A 1 179 ? -41.607 -8.341 47.864 1.00 50.66 179 SER A O 1
ATOM 1443 N N . GLY A 1 180 ? -42.457 -10.135 48.921 1.00 47.78 180 GLY A N 1
ATOM 1444 C CA . GLY A 1 180 ? -41.906 -11.222 48.091 1.00 47.78 180 GLY A CA 1
ATOM 1445 C C . GLY A 1 180 ? -42.034 -11.150 46.560 1.00 47.78 180 GLY A C 1
ATOM 1446 O O . GLY A 1 180 ? -41.474 -12.011 45.887 1.00 47.78 180 GLY A O 1
ATOM 1447 N N . GLY A 1 181 ? -42.712 -10.153 45.981 1.00 46.81 181 GLY A N 1
ATOM 1448 C CA . GLY A 1 181 ? -42.764 -9.950 44.523 1.00 46.81 181 GLY A CA 1
ATOM 1449 C C . GLY A 1 181 ? -41.669 -9.022 43.973 1.00 46.81 181 GLY A C 1
ATOM 1450 O O . GLY A 1 181 ? -41.168 -9.232 42.870 1.00 46.81 181 GLY A O 1
ATOM 1451 N N . GLN A 1 182 ? -41.267 -8.001 44.738 1.00 43.28 182 GLN A N 1
ATOM 1452 C CA . GLN A 1 182 ? -40.182 -7.084 44.354 1.00 43.28 182 GLN A CA 1
ATOM 1453 C C . GLN A 1 182 ? -38.811 -7.636 44.759 1.00 43.28 182 GLN A C 1
ATOM 1455 O O . GLN A 1 182 ? -37.839 -7.453 44.028 1.00 43.28 182 GLN A O 1
ATOM 1460 N N . GLU A 1 183 ? -38.760 -8.380 45.865 1.00 46.69 183 GLU A N 1
ATOM 1461 C CA . GLU A 1 183 ? -37.561 -9.054 46.368 1.00 46.69 183 GLU A CA 1
ATOM 1462 C C . GLU A 1 183 ? -36.979 -10.048 45.363 1.00 46.69 183 GLU A C 1
ATOM 1464 O O . GLU A 1 183 ? -35.792 -9.992 45.071 1.00 46.69 183 GLU A O 1
ATOM 1469 N N . GLN A 1 184 ? -37.806 -10.904 44.755 1.00 52.75 184 GLN A N 1
ATOM 1470 C CA . GLN A 1 184 ? -37.327 -11.899 43.787 1.00 52.75 184 GLN A CA 1
ATOM 1471 C C . GLN A 1 184 ? -36.743 -11.255 42.526 1.00 52.75 184 GLN A C 1
ATOM 1473 O O . GLN A 1 184 ? -35.734 -11.726 42.003 1.00 52.75 184 GLN A O 1
ATOM 1478 N N . LYS A 1 185 ? -37.340 -10.154 42.054 1.00 51.75 185 LYS A N 1
ATOM 1479 C CA . LYS A 1 185 ? -36.836 -9.417 40.890 1.00 51.75 185 LYS A CA 1
ATOM 1480 C C . LYS A 1 185 ? -35.505 -8.728 41.200 1.00 51.75 185 LYS A C 1
ATOM 1482 O O . LYS A 1 185 ? -34.594 -8.775 40.379 1.00 51.75 185 LYS A O 1
ATOM 1487 N N . LEU A 1 186 ? -35.386 -8.135 42.390 1.00 52.19 186 LEU A N 1
ATOM 1488 C CA . LEU A 1 186 ? -34.159 -7.488 42.852 1.00 52.19 186 LEU A CA 1
ATOM 1489 C C . LEU A 1 186 ? -33.037 -8.510 43.099 1.00 52.19 186 LEU A C 1
ATOM 1491 O O . LEU A 1 186 ? -31.896 -8.269 42.714 1.00 52.19 186 LEU A O 1
ATOM 1495 N N . GLN A 1 187 ? -33.367 -9.670 43.672 1.00 51.91 187 GLN A N 1
ATOM 1496 C CA . GLN A 1 187 ? -32.431 -10.773 43.894 1.00 51.91 187 GLN A CA 1
ATOM 1497 C C . GLN A 1 187 ? -31.883 -11.303 42.564 1.00 51.91 187 GLN A C 1
ATOM 1499 O O . GLN A 1 187 ? -30.674 -11.444 42.404 1.00 51.91 187 GLN A O 1
ATOM 1504 N N . LEU A 1 188 ? -32.763 -11.511 41.578 1.00 60.22 188 LEU A N 1
ATOM 1505 C CA . LEU A 1 188 ? -32.377 -11.973 40.246 1.00 60.22 188 LEU A CA 1
ATOM 1506 C C . LEU A 1 188 ? -31.469 -10.960 39.530 1.00 60.22 188 LEU A C 1
ATOM 1508 O O . LEU A 1 188 ? -30.516 -11.351 38.858 1.00 60.22 188 LEU A O 1
ATOM 1512 N N . GLU A 1 189 ? -31.742 -9.663 39.694 1.00 49.03 189 GLU A N 1
ATOM 1513 C CA . GLU A 1 189 ? -30.913 -8.592 39.136 1.00 49.03 189 GLU A CA 1
ATOM 1514 C C . GLU A 1 189 ? -29.534 -8.521 39.816 1.00 49.03 189 GLU A C 1
ATOM 1516 O O . GLU A 1 189 ? -28.520 -8.353 39.139 1.00 49.03 189 GLU A O 1
ATOM 1521 N N . LEU A 1 190 ? -29.462 -8.705 41.137 1.00 52.44 190 LEU A N 1
ATOM 1522 C CA . LEU A 1 190 ? -28.198 -8.770 41.879 1.00 52.44 190 LEU A CA 1
ATOM 1523 C C . LEU A 1 190 ? -27.368 -10.003 41.507 1.00 52.44 190 LEU A C 1
ATOM 1525 O O . LEU A 1 190 ? -26.148 -9.903 41.374 1.00 52.44 190 LEU A O 1
ATOM 1529 N N . ASP A 1 191 ? -28.013 -11.148 41.306 1.00 57.88 191 ASP A N 1
ATOM 1530 C CA . ASP A 1 191 ? -27.342 -12.373 40.877 1.00 57.88 191 ASP A CA 1
ATOM 1531 C C . ASP A 1 191 ? -26.857 -12.272 39.432 1.00 57.88 191 ASP A C 1
ATOM 1533 O O . ASP A 1 191 ? -25.775 -12.762 39.112 1.00 57.88 191 ASP A O 1
ATOM 1537 N N . GLN A 1 192 ? -27.599 -11.573 38.569 1.00 54.16 192 GLN A N 1
ATOM 1538 C CA . GLN A 1 192 ? -27.124 -11.253 37.228 1.00 54.16 192 GLN A CA 1
ATOM 1539 C C . GLN A 1 192 ? -25.904 -10.330 37.277 1.00 54.16 192 GLN A C 1
ATOM 1541 O O . GLN A 1 192 ? -24.900 -10.630 36.644 1.00 54.16 192 GLN A O 1
ATOM 1546 N N . ARG A 1 193 ? -25.932 -9.271 38.095 1.00 50.22 193 ARG A N 1
ATOM 1547 C CA . ARG A 1 193 ? -24.778 -8.373 38.267 1.00 50.22 193 ARG A CA 1
ATOM 1548 C C . ARG A 1 193 ? -23.548 -9.088 38.821 1.00 50.22 193 ARG A C 1
ATOM 1550 O O . ARG A 1 193 ? -22.436 -8.741 38.437 1.00 50.22 193 ARG A O 1
ATOM 1557 N N . ARG A 1 194 ? -23.730 -10.070 39.712 1.00 51.44 194 ARG A N 1
ATOM 1558 C CA . ARG A 1 194 ? -22.635 -10.925 40.197 1.00 51.44 194 ARG A CA 1
ATOM 1559 C C . ARG A 1 194 ? -22.049 -11.778 39.075 1.00 51.44 194 ARG A C 1
ATOM 1561 O O . ARG A 1 194 ? -20.837 -11.767 38.908 1.00 51.44 194 ARG A O 1
ATOM 1568 N N . ARG A 1 195 ? -22.891 -12.435 38.269 1.00 54.59 195 ARG A N 1
ATOM 1569 C CA . ARG A 1 195 ? -22.437 -13.201 37.095 1.00 54.59 195 ARG A CA 1
ATOM 1570 C C . ARG A 1 195 ? -21.674 -12.323 36.105 1.00 54.59 195 ARG A C 1
ATOM 1572 O O . ARG A 1 195 ? -20.556 -12.660 35.737 1.00 54.59 195 ARG A O 1
ATOM 1579 N N . ASP A 1 196 ? -22.228 -11.164 35.761 1.00 50.81 196 ASP A N 1
ATOM 1580 C CA . ASP A 1 196 ? -21.581 -10.212 34.855 1.00 50.81 196 ASP A CA 1
ATOM 1581 C C . ASP A 1 196 ? -20.229 -9.734 35.425 1.00 50.81 196 ASP A C 1
ATOM 1583 O O . ASP A 1 196 ? -19.239 -9.622 34.702 1.00 50.81 196 ASP A O 1
ATOM 1587 N N . HIS A 1 197 ? -20.156 -9.473 36.735 1.00 50.03 197 HIS A N 1
ATOM 1588 C CA . HIS A 1 197 ? -18.914 -9.099 37.411 1.00 50.03 197 HIS A CA 1
ATOM 1589 C C . HIS A 1 197 ? -17.865 -10.220 37.346 1.00 50.03 197 HIS A C 1
ATOM 1591 O O . HIS A 1 197 ? -16.708 -9.950 37.019 1.00 50.03 197 HIS A O 1
ATOM 1597 N N . ASP A 1 198 ? -18.262 -11.464 37.606 1.00 55.84 198 ASP A N 1
ATOM 1598 C CA . ASP A 1 198 ? -17.372 -12.627 37.571 1.00 55.84 198 ASP A CA 1
ATOM 1599 C C . ASP A 1 198 ? -16.879 -12.941 36.147 1.00 55.84 198 ASP A C 1
ATOM 1601 O O . ASP A 1 198 ? -15.751 -13.405 35.973 1.00 55.84 198 ASP A O 1
ATOM 1605 N N . GLU A 1 199 ? -17.667 -12.617 35.118 1.00 61.50 199 GLU A N 1
ATOM 1606 C CA . GLU A 1 199 ? -17.261 -12.718 33.710 1.00 61.50 199 GLU A CA 1
ATOM 1607 C C . GLU A 1 199 ? -16.294 -11.597 33.284 1.00 61.50 199 GLU A C 1
ATOM 1609 O O . GLU A 1 199 ? -15.357 -11.829 32.514 1.00 61.50 199 GLU A O 1
ATOM 1614 N N . ILE A 1 200 ? -16.479 -10.374 33.794 1.00 54.28 200 ILE A N 1
ATOM 1615 C CA . ILE A 1 200 ? -15.676 -9.201 33.408 1.00 54.28 200 ILE A CA 1
ATOM 1616 C C . ILE A 1 200 ? -14.350 -9.128 34.182 1.00 54.28 200 ILE A C 1
ATOM 1618 O O . ILE A 1 200 ? -13.334 -8.679 33.639 1.00 54.28 200 ILE A O 1
ATOM 1622 N N . HIS A 1 201 ? -14.318 -9.570 35.439 1.00 59.88 201 HIS A N 1
ATOM 1623 C CA . HIS A 1 201 ? -13.145 -9.447 36.307 1.00 59.88 201 HIS A CA 1
ATOM 1624 C C . HIS A 1 201 ? -11.867 -10.109 35.731 1.00 59.88 201 HIS A C 1
ATOM 1626 O O . HIS A 1 201 ? -10.806 -9.471 35.746 1.00 59.88 201 HIS A O 1
ATOM 1632 N N . PRO A 1 202 ? -11.915 -11.317 35.129 1.00 64.06 202 PRO A N 1
ATOM 1633 C CA . PRO A 1 202 ? -10.757 -11.918 34.464 1.00 64.06 202 PRO A CA 1
ATOM 1634 C C . PRO A 1 202 ? -10.245 -11.098 33.272 1.00 64.06 202 PRO A C 1
ATOM 1636 O O . PRO A 1 202 ? -9.035 -11.021 33.051 1.00 64.06 202 PRO A O 1
ATOM 1639 N N . LEU A 1 203 ? -11.143 -10.445 32.524 1.00 62.78 203 LEU A N 1
ATOM 1640 C CA . LEU A 1 203 ? -10.778 -9.585 31.394 1.00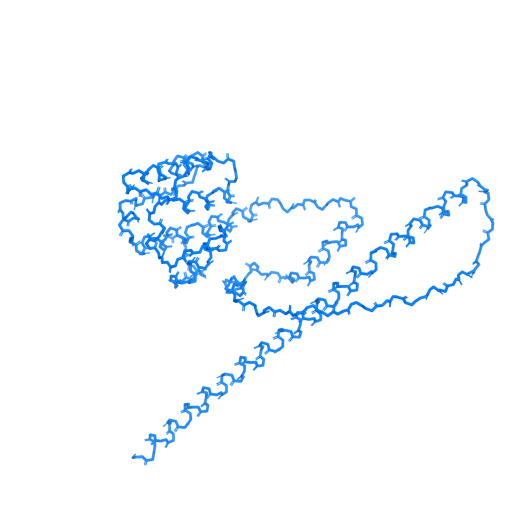 62.78 203 LEU A CA 1
ATOM 1641 C C . LEU A 1 203 ? -10.054 -8.322 31.872 1.00 62.78 203 LEU A C 1
ATOM 1643 O O . LEU A 1 203 ? -9.035 -7.946 31.293 1.00 62.78 203 LEU A O 1
ATOM 1647 N N . ILE A 1 204 ? -10.522 -7.708 32.965 1.00 60.97 204 ILE A N 1
ATOM 1648 C CA . ILE A 1 204 ? -9.835 -6.580 33.615 1.00 60.97 204 ILE A CA 1
ATOM 1649 C C . ILE A 1 204 ? -8.426 -6.998 34.050 1.00 60.97 204 ILE A C 1
ATOM 1651 O O . ILE A 1 204 ? -7.455 -6.288 33.767 1.00 60.97 204 ILE A O 1
ATOM 1655 N N . GLY A 1 205 ? -8.301 -8.169 34.683 1.00 63.12 205 GLY A N 1
ATOM 1656 C CA . GLY A 1 205 ? -7.014 -8.731 35.089 1.00 63.12 205 GLY A CA 1
ATOM 1657 C C . GLY A 1 205 ? -6.060 -8.930 33.907 1.00 63.12 205 GLY A C 1
ATOM 1658 O O . GLY A 1 205 ? -4.909 -8.492 33.958 1.00 63.12 205 GLY A O 1
ATOM 1659 N N . ALA A 1 206 ? -6.548 -9.507 32.806 1.00 68.62 206 ALA A N 1
ATOM 1660 C CA . ALA A 1 206 ? -5.768 -9.694 31.585 1.00 68.62 206 ALA A CA 1
ATOM 1661 C C . ALA A 1 206 ? -5.328 -8.355 30.963 1.00 68.62 206 ALA A C 1
ATOM 1663 O O . ALA A 1 206 ? -4.165 -8.202 30.584 1.00 68.62 206 ALA A O 1
ATOM 1664 N N . CYS A 1 207 ? -6.211 -7.351 30.914 1.00 57.00 207 CYS A N 1
ATOM 1665 C CA . CYS A 1 207 ? -5.861 -6.012 30.437 1.00 57.00 207 CYS A CA 1
ATOM 1666 C C . CYS A 1 207 ? -4.766 -5.361 31.294 1.00 57.00 207 CYS A C 1
ATOM 1668 O O . CYS A 1 207 ? -3.842 -4.753 30.747 1.00 57.00 207 CYS A O 1
ATOM 1670 N N . HIS A 1 208 ? -4.829 -5.510 32.619 1.00 62.91 208 HIS A N 1
ATOM 1671 C CA . HIS A 1 208 ? -3.802 -4.991 33.520 1.00 62.91 208 HIS A CA 1
ATOM 1672 C C . HIS A 1 208 ? -2.449 -5.680 33.291 1.00 62.91 208 HIS A C 1
ATOM 1674 O O . HIS A 1 208 ? -1.427 -5.009 33.156 1.00 62.91 208 HIS A O 1
ATOM 1680 N N . GLN A 1 209 ? -2.442 -7.008 33.141 1.00 74.88 209 GLN A N 1
ATOM 1681 C CA . GLN A 1 209 ? -1.229 -7.763 32.810 1.00 74.88 209 GLN A CA 1
ATOM 1682 C C . GLN A 1 209 ? -0.630 -7.334 31.466 1.00 74.88 209 GLN A C 1
ATOM 1684 O O . GLN A 1 209 ? 0.577 -7.117 31.367 1.00 74.88 209 GLN A O 1
ATOM 1689 N N . MET A 1 210 ? -1.458 -7.137 30.438 1.00 69.06 210 MET A N 1
ATOM 1690 C CA . MET A 1 210 ? -0.992 -6.642 29.141 1.00 69.06 210 MET A CA 1
ATOM 1691 C C . MET A 1 210 ? -0.378 -5.239 29.234 1.00 69.06 210 MET A C 1
ATOM 1693 O O . MET A 1 210 ? 0.612 -4.963 28.556 1.00 69.06 210 MET A O 1
ATOM 1697 N N . LEU A 1 211 ? -0.931 -4.352 30.069 1.00 65.88 211 LEU A N 1
ATOM 1698 C CA . LEU A 1 211 ? -0.373 -3.017 30.306 1.00 65.88 211 LEU A CA 1
ATOM 1699 C C . LEU A 1 211 ? 0.986 -3.080 31.011 1.00 65.88 211 LEU A C 1
ATOM 1701 O O . LEU A 1 211 ? 1.906 -2.367 30.609 1.00 65.88 211 LEU A O 1
ATOM 1705 N N . LEU A 1 212 ? 1.135 -3.955 32.008 1.00 72.75 212 LEU A N 1
ATOM 1706 C CA . LEU A 1 212 ? 2.418 -4.184 32.676 1.00 72.75 212 LEU A CA 1
ATOM 1707 C C . LEU A 1 212 ? 3.470 -4.693 31.685 1.00 72.75 212 LEU A C 1
ATOM 1709 O O . LEU A 1 212 ? 4.546 -4.107 31.587 1.00 72.75 212 LEU A O 1
ATOM 1713 N N . ILE A 1 213 ? 3.122 -5.693 30.870 1.00 76.06 213 ILE A N 1
ATOM 1714 C CA . ILE A 1 213 ? 4.011 -6.231 29.830 1.00 76.06 213 ILE A CA 1
ATOM 1715 C C . ILE A 1 213 ? 4.392 -5.140 28.822 1.00 76.06 213 ILE A C 1
ATOM 1717 O O . ILE A 1 213 ? 5.561 -5.000 28.471 1.00 76.06 213 ILE A O 1
ATOM 1721 N N . LYS A 1 214 ? 3.434 -4.321 28.370 1.00 81.88 214 LYS A N 1
ATOM 1722 C CA . LYS A 1 214 ? 3.699 -3.195 27.458 1.00 81.88 214 LYS A CA 1
ATOM 1723 C C . LYS A 1 214 ? 4.710 -2.211 28.057 1.00 81.88 214 LYS A C 1
ATOM 1725 O O . LYS A 1 214 ? 5.605 -1.754 27.342 1.00 81.88 214 LYS A O 1
ATOM 1730 N N . ASN A 1 215 ? 4.567 -1.873 29.337 1.00 72.00 215 ASN A N 1
ATOM 1731 C CA . ASN A 1 215 ? 5.474 -0.955 30.024 1.00 72.00 215 ASN A CA 1
ATOM 1732 C C . ASN A 1 215 ? 6.872 -1.562 30.180 1.00 72.00 215 ASN A C 1
ATOM 1734 O O . ASN A 1 215 ? 7.851 -0.909 29.827 1.00 72.00 215 ASN A O 1
ATOM 1738 N N . GLU A 1 216 ? 6.965 -2.830 30.576 1.00 83.56 216 GLU A N 1
ATOM 1739 C CA . GLU A 1 216 ? 8.240 -3.543 30.682 1.00 83.56 216 GLU A CA 1
ATOM 1740 C C . GLU A 1 216 ? 8.952 -3.631 29.320 1.00 83.56 216 GLU A C 1
ATOM 1742 O O . GLU A 1 216 ? 10.149 -3.364 29.200 1.00 83.56 216 GLU A O 1
ATOM 1747 N N . MET A 1 217 ? 8.211 -3.932 28.247 1.00 69.38 217 MET A N 1
ATOM 1748 C CA . MET A 1 217 ? 8.752 -3.931 26.884 1.00 69.38 217 MET A CA 1
ATOM 1749 C C . MET A 1 217 ? 9.282 -2.550 26.484 1.00 69.38 217 MET A C 1
ATOM 1751 O O . MET A 1 217 ? 10.328 -2.453 25.837 1.00 69.38 217 MET A O 1
ATOM 1755 N N . LYS A 1 218 ? 8.584 -1.478 26.874 1.00 75.31 218 LYS A N 1
ATOM 1756 C CA . LYS A 1 218 ? 9.004 -0.099 26.606 1.00 75.31 218 LYS A CA 1
ATOM 1757 C C . LYS A 1 218 ? 10.300 0.244 27.343 1.00 75.31 218 LYS A C 1
ATOM 1759 O O . LYS A 1 218 ? 11.191 0.832 26.730 1.00 75.31 218 LYS A O 1
ATOM 1764 N N . GLU A 1 219 ? 10.434 -0.141 28.607 1.00 83.50 219 GLU A N 1
ATOM 1765 C CA . GLU A 1 219 ? 11.651 0.084 29.398 1.00 83.50 219 GLU A CA 1
ATOM 1766 C C . GLU A 1 219 ? 12.845 -0.681 28.827 1.00 83.50 219 GLU A C 1
ATOM 1768 O O . GLU A 1 219 ? 13.871 -0.071 28.510 1.00 83.50 219 GLU A O 1
ATOM 1773 N N . ARG A 1 220 ? 12.682 -1.983 28.556 1.00 79.38 220 ARG A N 1
ATOM 1774 C CA . ARG A 1 220 ? 13.727 -2.812 27.930 1.00 79.38 220 ARG A CA 1
ATOM 1775 C C . ARG A 1 220 ? 14.170 -2.252 26.578 1.00 79.38 220 ARG A C 1
ATOM 1777 O O . ARG A 1 220 ? 15.357 -2.252 26.244 1.00 79.38 220 ARG A O 1
ATOM 1784 N N . TRP A 1 221 ? 13.229 -1.735 25.787 1.00 78.31 221 TRP A N 1
ATOM 1785 C CA . TRP A 1 221 ? 13.548 -1.074 24.522 1.00 78.31 221 TRP A CA 1
ATOM 1786 C C . TRP A 1 221 ? 14.381 0.199 24.733 1.00 78.31 221 TRP A C 1
ATOM 1788 O O . TRP A 1 221 ? 15.389 0.406 24.048 1.00 78.31 221 TRP A O 1
ATOM 1798 N N . GLN A 1 222 ? 14.006 1.038 25.703 1.00 78.00 222 GLN A N 1
ATOM 1799 C CA . GLN A 1 222 ? 14.750 2.255 26.039 1.00 78.00 222 GLN A CA 1
ATOM 1800 C C . GLN A 1 222 ? 16.160 1.946 26.556 1.00 78.00 222 GLN A C 1
ATOM 1802 O O . GLN A 1 222 ? 17.110 2.647 26.204 1.00 78.00 222 GLN A O 1
ATOM 1807 N N . GLU A 1 223 ? 16.325 0.900 27.359 1.00 87.00 223 GLU A N 1
ATOM 1808 C CA . GLU A 1 223 ? 17.632 0.420 27.818 1.00 87.00 223 GLU A CA 1
ATOM 1809 C C . GLU A 1 223 ? 18.511 -0.049 26.662 1.00 87.00 223 GLU A C 1
ATOM 1811 O O . GLU A 1 223 ? 19.639 0.425 26.518 1.00 87.00 223 GLU A O 1
ATOM 1816 N N . CYS A 1 224 ? 17.983 -0.896 25.774 1.00 86.81 224 CYS A N 1
ATOM 1817 C CA . CYS A 1 224 ? 18.730 -1.368 24.609 1.00 86.81 224 CYS A CA 1
ATOM 1818 C C . CYS A 1 224 ? 19.175 -0.197 23.715 1.00 86.81 224 CYS A C 1
ATOM 1820 O O . CYS A 1 224 ? 20.311 -0.156 23.230 1.00 86.81 224 CYS A O 1
ATOM 1822 N N . ARG A 1 225 ? 18.309 0.809 23.536 1.00 84.31 225 ARG A N 1
ATOM 1823 C CA . ARG A 1 225 ? 18.643 2.038 22.806 1.00 84.31 225 ARG A CA 1
ATOM 1824 C C . ARG A 1 225 ? 19.766 2.824 23.490 1.00 84.31 225 ARG A C 1
ATOM 1826 O O . ARG A 1 225 ? 20.699 3.244 22.803 1.00 84.31 225 ARG A O 1
ATOM 1833 N N . ARG A 1 226 ? 19.698 3.010 24.814 1.00 89.06 226 ARG A N 1
ATOM 1834 C CA . ARG A 1 226 ? 20.741 3.693 25.604 1.00 89.06 226 ARG A CA 1
ATOM 1835 C C . ARG A 1 226 ? 22.089 2.978 25.487 1.00 89.06 226 ARG A C 1
ATOM 1837 O O . ARG A 1 226 ? 23.086 3.630 25.189 1.00 89.06 226 ARG A O 1
ATOM 1844 N N . ALA A 1 227 ? 22.106 1.650 25.605 1.00 89.94 227 ALA A N 1
ATOM 1845 C CA . ALA A 1 227 ? 23.320 0.844 25.478 1.00 89.94 227 ALA A CA 1
ATOM 1846 C C . ALA A 1 227 ? 23.993 1.000 24.102 1.00 89.94 227 ALA A C 1
ATOM 1848 O O . ALA A 1 227 ? 25.200 1.219 24.016 1.00 89.94 227 ALA A O 1
ATOM 1849 N N . ARG A 1 228 ? 23.214 0.979 23.011 1.00 88.69 228 ARG A N 1
ATOM 1850 C CA . ARG A 1 228 ? 23.751 1.177 21.650 1.00 88.69 228 ARG A CA 1
ATOM 1851 C C . ARG A 1 228 ? 24.343 2.570 21.445 1.00 88.69 228 ARG A C 1
ATOM 1853 O O . ARG A 1 228 ? 25.354 2.710 20.758 1.00 88.69 228 ARG A O 1
ATOM 1860 N N . LEU A 1 229 ? 23.715 3.604 22.007 1.00 85.62 229 LEU A N 1
ATOM 1861 C CA . LEU A 1 229 ? 24.245 4.968 21.942 1.00 85.62 229 LEU A CA 1
ATOM 1862 C C . LEU A 1 229 ? 25.557 5.089 22.725 1.00 85.62 229 LEU A C 1
ATOM 1864 O O . LEU A 1 229 ? 26.514 5.651 22.197 1.00 85.62 229 LEU A O 1
ATOM 1868 N N . ALA A 1 230 ? 25.630 4.500 23.921 1.00 91.38 230 ALA A N 1
ATOM 1869 C CA . ALA A 1 230 ? 26.855 4.466 24.715 1.00 91.38 230 ALA A CA 1
ATOM 1870 C C . ALA A 1 230 ? 27.994 3.736 23.981 1.00 91.38 230 ALA A C 1
ATOM 1872 O O . ALA A 1 230 ? 29.108 4.251 23.911 1.00 91.38 230 ALA A O 1
ATOM 1873 N N . GLN A 1 231 ? 27.708 2.593 23.349 1.00 91.88 231 GLN A N 1
ATOM 1874 C CA . GLN A 1 231 ? 28.699 1.842 22.573 1.00 91.88 231 GLN A CA 1
ATOM 1875 C C . GLN A 1 231 ? 29.245 2.656 21.390 1.00 91.88 231 GLN A C 1
ATOM 1877 O O . GLN A 1 231 ? 30.454 2.692 21.168 1.00 91.88 231 GLN A O 1
ATOM 1882 N N . LYS A 1 232 ? 28.372 3.366 20.661 1.00 90.50 232 LYS A N 1
ATOM 1883 C CA . LYS A 1 232 ? 28.799 4.270 19.581 1.00 90.50 232 LYS A CA 1
ATOM 1884 C C . LYS A 1 232 ? 29.677 5.409 20.094 1.00 90.50 232 LYS A C 1
ATOM 1886 O O . LYS A 1 232 ? 30.675 5.739 19.462 1.00 90.50 232 LYS A O 1
ATOM 1891 N N . GLN A 1 233 ? 29.330 6.002 21.236 1.00 90.88 233 GLN A N 1
ATOM 1892 C CA . GLN A 1 233 ? 30.140 7.060 21.843 1.00 90.88 233 GLN A CA 1
ATOM 1893 C C . GLN A 1 233 ? 31.519 6.543 22.272 1.00 90.88 233 GLN A C 1
ATOM 1895 O O . GLN A 1 233 ? 32.518 7.218 22.030 1.00 90.88 233 GLN A O 1
ATOM 1900 N N . GLN A 1 234 ? 31.592 5.338 22.845 1.00 91.44 234 GLN A N 1
ATOM 1901 C CA . GLN A 1 234 ? 32.861 4.703 23.206 1.00 91.44 234 GLN A CA 1
ATOM 1902 C C . GLN A 1 234 ? 33.732 4.420 21.977 1.00 91.44 234 GLN A C 1
ATOM 1904 O O . GLN A 1 234 ? 34.919 4.737 22.001 1.00 91.44 234 GLN A O 1
ATOM 1909 N N . GLN A 1 235 ? 33.154 3.903 20.887 1.00 91.06 235 GLN A N 1
ATOM 1910 C CA . GLN A 1 235 ? 33.878 3.694 19.625 1.00 91.06 235 GLN A CA 1
ATOM 1911 C C . GLN A 1 235 ? 34.460 5.008 19.084 1.00 91.06 235 GLN A C 1
ATOM 1913 O O . GLN A 1 235 ? 35.659 5.087 18.835 1.00 91.06 235 GLN A O 1
ATOM 1918 N N . GLN A 1 236 ? 33.661 6.078 19.037 1.00 90.06 236 GLN A N 1
ATOM 1919 C CA . GLN A 1 236 ? 34.131 7.400 18.600 1.00 90.06 236 GLN A CA 1
ATOM 1920 C C . GLN A 1 236 ? 35.205 8.006 19.517 1.00 90.06 236 GLN A C 1
ATOM 1922 O O . GLN A 1 236 ? 36.020 8.822 19.086 1.00 90.06 236 GLN A O 1
ATOM 1927 N N . GLN A 1 237 ? 35.194 7.692 20.815 1.00 89.62 237 GLN A N 1
ATOM 1928 C CA . GLN A 1 237 ? 36.255 8.121 21.730 1.00 89.62 237 GLN A CA 1
ATOM 1929 C C . GLN A 1 237 ? 37.544 7.324 21.512 1.00 89.62 237 GLN A C 1
ATOM 1931 O O . GLN A 1 237 ? 38.625 7.906 21.572 1.00 89.62 237 GLN A O 1
ATOM 1936 N N . GLN A 1 238 ? 37.445 6.020 21.240 1.00 90.06 238 GLN A N 1
ATOM 1937 C CA . GLN A 1 238 ? 38.599 5.180 20.919 1.00 90.06 238 GLN A CA 1
ATOM 1938 C C . GLN A 1 238 ? 39.247 5.592 19.594 1.00 90.06 238 GLN A C 1
ATOM 1940 O O . GLN A 1 238 ? 40.468 5.705 19.540 1.00 90.06 238 GLN A O 1
ATOM 1945 N N . GLU A 1 239 ? 38.453 5.880 18.562 1.00 89.12 239 GLU A N 1
ATOM 1946 C CA . GLU A 1 239 ? 38.940 6.399 17.275 1.00 89.12 239 GLU A CA 1
ATOM 1947 C C . GLU A 1 239 ? 39.679 7.730 17.461 1.00 89.12 239 GLU A C 1
ATOM 1949 O O . GLU A 1 239 ? 40.848 7.836 17.102 1.00 89.12 239 GLU A O 1
ATOM 1954 N N . ARG A 1 240 ? 39.080 8.693 18.175 1.00 85.31 240 ARG A N 1
ATOM 1955 C CA . ARG A 1 240 ? 39.734 9.981 18.472 1.00 85.31 240 ARG A CA 1
ATOM 1956 C C . ARG A 1 240 ? 41.005 9.864 19.314 1.00 85.31 240 ARG A C 1
ATOM 1958 O O . ARG A 1 240 ? 41.874 10.723 19.219 1.00 85.31 240 ARG A O 1
ATOM 1965 N N . ARG A 1 241 ? 41.117 8.850 20.179 1.00 83.75 241 ARG A N 1
ATOM 1966 C CA . ARG A 1 241 ? 42.358 8.580 20.927 1.00 83.75 241 ARG A CA 1
ATOM 1967 C C . ARG A 1 241 ? 43.443 8.002 20.024 1.00 83.75 241 ARG A C 1
ATOM 1969 O O . ARG A 1 241 ? 44.595 8.384 20.186 1.00 83.75 241 ARG A O 1
ATOM 1976 N N . LYS A 1 242 ? 43.082 7.130 19.077 1.00 85.00 242 LYS A N 1
ATOM 1977 C CA . LYS A 1 242 ? 44.016 6.605 18.070 1.00 85.00 242 LYS A CA 1
ATOM 1978 C C . LYS A 1 242 ? 44.529 7.716 17.151 1.00 85.00 242 LYS A C 1
ATOM 1980 O O . LYS A 1 242 ? 45.721 7.769 16.900 1.00 85.00 242 LYS A O 1
ATOM 1985 N N . GLU A 1 243 ? 43.661 8.639 16.739 1.00 82.31 243 GLU A N 1
ATOM 1986 C CA . GLU A 1 243 ? 44.027 9.785 15.889 1.00 82.31 243 GLU A CA 1
ATOM 1987 C C . GLU A 1 243 ? 44.948 10.808 16.575 1.00 82.31 243 GLU A C 1
ATOM 1989 O O . GLU A 1 243 ? 45.699 11.488 15.893 1.00 82.31 243 GLU A O 1
ATOM 1994 N N . ARG A 1 244 ? 44.913 10.932 17.911 1.00 79.62 244 ARG A N 1
ATOM 1995 C CA . ARG A 1 244 ? 45.806 11.838 18.670 1.00 79.62 244 ARG A CA 1
ATOM 1996 C C . ARG A 1 244 ? 47.133 11.201 19.097 1.00 79.62 244 ARG A C 1
ATOM 1998 O O . ARG A 1 244 ? 47.963 11.890 19.678 1.00 79.62 244 ARG A O 1
ATOM 2005 N N . GLY A 1 245 ? 47.282 9.890 18.910 1.00 66.44 245 GLY A N 1
ATOM 2006 C CA . GLY A 1 245 ? 48.488 9.128 19.250 1.00 66.44 245 GLY A CA 1
ATOM 2007 C C . GLY A 1 245 ? 49.409 8.858 18.054 1.00 66.44 245 GLY A C 1
ATOM 2008 O O . GLY A 1 245 ? 50.312 8.030 18.174 1.00 66.44 245 GLY A O 1
ATOM 2009 N N . HIS A 1 246 ? 49.154 9.501 16.913 1.00 50.81 246 HIS A N 1
ATOM 2010 C CA . HIS A 1 246 ? 50.007 9.530 15.724 1.00 50.81 246 HIS A CA 1
ATOM 2011 C C . HIS A 1 246 ? 50.479 10.954 15.456 1.00 50.81 246 HIS A C 1
ATOM 2013 O O . HIS A 1 246 ? 49.668 11.882 15.675 1.00 50.81 246 HIS A O 1
#

Radius of gyration: 27.7 Å; chains: 1; bounding box: 93×44×78 Å

Sequence (246 aa):
MPGTHGHPKNPKQLLKWINVMLHSDYRSMPELSGGAAWCRLLHCIHPNTFNVESVRDAGPPAKLRRNYDILRRALKRLGIPLELRVQQLQKGNTQVTIELIHFFMDLYVQRKLQRPQPQPEHGPLGKFLQWLQSLVVGKSAADDPQAYLLLFEKMPKLKPLKASQPTQTVSCEMLPRLSGGQEQKLQLELDQRRRDHDEIHPLIGACHQMLLIKNEMKERWQECRRARLAQKQQQQQQERRKERGH

Organism: Drosophila guanche (NCBI:txid7266)